Protein AF-0000000067862770 (afdb_homodimer)

pLDDT: mean 94.64, std 5.18, range [62.75, 98.81]

Organism: Listeria monocytogenes serovar 1/2a (strain ATCC BAA-679 / EGD-e) (NCBI:txid169963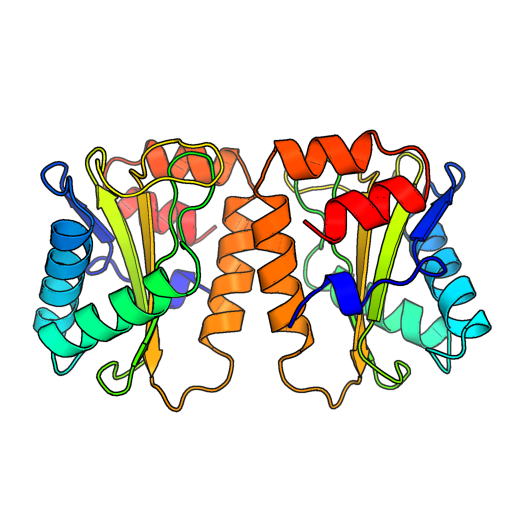)

Nearest PDB structures (foldseek):
  2a0j-assembly1_A  TM=8.997E-01  e=1.227E-12  Neisseria meningitidis MC58
  3urr-assembly1_A  TM=9.190E-01  e=7.165E-12  Burkholderia thailandensis E264
  4gqx-assembly1_B  TM=9.125E-01  e=2.827E-11  Burkholderia pseudomallei 1710b
  3urr-assembly1_B  TM=9.017E-01  e=3.222E-11  Burkholderia thailandensis E264
  1a6j-assembly1_B-2  TM=8.561E-01  e=1.271E-10  Escherichia coli

Structure (mmCIF, N/CA/C/O backbone):
data_AF-0000000067862770-model_v1
#
loop_
_entity.id
_entity.type
_entity.pdbx_description
1 polymer 'Lmo0357 protein'
#
loop_
_atom_site.group_PDB
_atom_site.id
_atom_site.type_symbol
_atom_site.label_atom_id
_atom_site.label_alt_id
_atom_site.label_comp_id
_atom_site.label_asym_id
_atom_site.label_entity_id
_atom_site.label_seq_id
_atom_site.pdbx_PDB_ins_code
_atom_site.Cartn_x
_atom_site.Cartn_y
_atom_site.Cartn_z
_atom_site.occupancy
_atom_site.B_iso_or_equiv
_atom_site.auth_seq_id
_atom_site.auth_comp_id
_atom_site.auth_asym_id
_atom_site.auth_atom_id
_atom_site.pdbx_PDB_model_num
ATOM 1 N N . MET A 1 1 ? -8.984 7.684 -7.309 1 62.75 1 MET A N 1
ATOM 2 C CA . MET A 1 1 ? -8.844 8.875 -6.469 1 62.75 1 MET A CA 1
ATOM 3 C C . MET A 1 1 ? -7.418 9.406 -6.516 1 62.75 1 MET A C 1
ATOM 5 O O . MET A 1 1 ? -6.461 8.625 -6.57 1 62.75 1 MET A O 1
ATOM 9 N N . ASN A 1 2 ? -7.254 10.586 -6.828 1 77.19 2 ASN A N 1
ATOM 10 C CA . ASN A 1 2 ? -5.957 11.25 -6.832 1 77.19 2 ASN A CA 1
ATOM 11 C C . ASN A 1 2 ? -5.621 11.844 -5.469 1 77.19 2 ASN A C 1
ATOM 13 O O . ASN A 1 2 ? -6.301 12.758 -5 1 77.19 2 ASN A O 1
ATOM 17 N N . ILE A 1 3 ? -4.68 11.234 -4.797 1 83.56 3 ILE A N 1
ATOM 18 C CA . ILE A 1 3 ? -4.332 11.602 -3.43 1 83.56 3 ILE A CA 1
ATOM 19 C C . ILE A 1 3 ? -3.941 13.078 -3.375 1 83.56 3 ILE A C 1
ATOM 21 O O . ILE A 1 3 ? -4.086 13.727 -2.338 1 83.56 3 ILE A O 1
ATOM 25 N N . SER A 1 4 ? -3.502 13.578 -4.512 1 80.88 4 SER A N 1
ATOM 26 C CA . SER A 1 4 ? -3.096 14.984 -4.543 1 80.88 4 SER A CA 1
ATOM 27 C C . SER A 1 4 ? -4.277 15.906 -4.281 1 80.88 4 SER A C 1
ATOM 29 O O . SER A 1 4 ? -4.102 17.031 -3.807 1 80.88 4 SER A O 1
ATOM 31 N N . ASN A 1 5 ? -5.453 15.422 -4.547 1 83.69 5 ASN A N 1
ATOM 32 C CA . ASN A 1 5 ? -6.66 16.219 -4.344 1 83.69 5 ASN A CA 1
ATOM 33 C C . ASN A 1 5 ? -7.059 16.266 -2.871 1 83.69 5 ASN A C 1
ATOM 35 O O . ASN A 1 5 ? -7.871 17.109 -2.471 1 83.69 5 ASN A O 1
ATOM 39 N N . LEU A 1 6 ? -6.438 15.43 -2.107 1 86.56 6 LEU A N 1
ATOM 40 C CA . LEU A 1 6 ? -6.828 15.312 -0.707 1 86.56 6 LEU A CA 1
ATOM 41 C C . LEU A 1 6 ? -5.867 16.078 0.192 1 86.56 6 LEU A C 1
ATOM 43 O O . LEU A 1 6 ? -6.059 16.141 1.408 1 86.56 6 LEU A O 1
ATOM 47 N N . ILE A 1 7 ? -4.852 16.641 -0.462 1 88.38 7 ILE A N 1
ATOM 48 C CA . ILE A 1 7 ? -3.863 17.375 0.325 1 88.38 7 ILE A CA 1
ATOM 49 C C . ILE A 1 7 ? -3.771 18.812 -0.17 1 88.38 7 ILE A C 1
ATOM 51 O O . ILE A 1 7 ? -3.477 19.062 -1.343 1 88.38 7 ILE A O 1
ATOM 55 N N . ASN A 1 8 ? -4.207 19.75 0.703 1 85.69 8 ASN A N 1
ATOM 56 C CA . ASN A 1 8 ? -4 21.172 0.404 1 85.69 8 ASN A CA 1
ATOM 57 C C . ASN A 1 8 ? -2.799 21.734 1.16 1 85.69 8 ASN A C 1
ATOM 59 O O . ASN A 1 8 ? -2.178 21.031 1.959 1 85.69 8 ASN A O 1
ATOM 63 N N . GLU A 1 9 ? -2.461 23 0.906 1 88.75 9 GLU A N 1
ATOM 64 C CA . GLU A 1 9 ? -1.27 23.609 1.479 1 88.75 9 GLU A CA 1
ATOM 65 C C . GLU A 1 9 ? -1.363 23.688 3 1 88.75 9 GLU A C 1
ATOM 67 O O . GLU A 1 9 ? -0.352 23.578 3.697 1 88.75 9 GLU A O 1
ATOM 72 N N . ASP A 1 10 ? -2.57 23.844 3.486 1 92.25 10 ASP A N 1
ATOM 73 C CA . ASP A 1 10 ? -2.773 23.984 4.926 1 92.25 10 ASP A CA 1
ATOM 74 C C . ASP A 1 10 ? -2.553 22.656 5.645 1 92.25 10 ASP A C 1
ATOM 76 O O . ASP A 1 10 ? -2.379 22.625 6.863 1 92.25 10 ASP A O 1
ATOM 80 N N . ARG A 1 11 ? -2.541 21.578 4.883 1 96.69 11 ARG A N 1
ATOM 81 C CA . ARG A 1 11 ? -2.412 20.25 5.461 1 96.69 11 ARG A CA 1
ATOM 82 C C . ARG A 1 11 ? -1.004 19.703 5.262 1 96.69 11 ARG A C 1
ATOM 84 O O . ARG A 1 11 ? -0.79 18.484 5.324 1 96.69 11 ARG A O 1
ATOM 91 N N . ILE A 1 12 ? -0.135 20.609 4.941 1 97.75 12 ILE A N 1
ATOM 92 C CA . ILE A 1 12 ? 1.287 20.281 4.906 1 97.75 12 ILE A CA 1
ATOM 93 C C . ILE A 1 12 ? 2.014 21.016 6.035 1 97.75 12 ILE A C 1
ATOM 95 O O . ILE A 1 12 ? 2.031 22.25 6.078 1 97.75 12 ILE A O 1
ATOM 99 N N . ILE A 1 13 ? 2.613 20.266 6.973 1 98 13 ILE A N 1
ATOM 100 C CA . ILE A 1 13 ? 3.188 20.812 8.195 1 98 13 ILE A CA 1
ATOM 101 C C . ILE A 1 13 ? 4.688 20.531 8.234 1 98 13 ILE A C 1
ATOM 103 O O . ILE A 1 13 ? 5.109 19.375 8.078 1 98 13 ILE A O 1
ATOM 107 N N . PHE A 1 14 ? 5.453 21.578 8.375 1 98.38 14 PHE A N 1
ATOM 108 C CA . PHE A 1 14 ? 6.871 21.469 8.703 1 98.38 14 PHE A CA 1
ATOM 109 C C . PHE A 1 14 ? 7.129 21.969 10.125 1 98.38 14 PHE A C 1
ATOM 111 O O . PHE A 1 14 ? 6.965 23.156 10.406 1 98.38 14 PHE A O 1
ATOM 118 N N . ASP A 1 15 ? 7.473 21.094 11.008 1 98.12 15 ASP A N 1
ATOM 119 C CA . ASP A 1 15 ? 7.727 21.5 12.391 1 98.12 15 ASP A CA 1
ATOM 120 C C . ASP A 1 15 ? 8.664 20.516 13.086 1 98.12 15 ASP A C 1
ATOM 122 O O . ASP A 1 15 ? 8.242 19.453 13.523 1 98.12 15 ASP A O 1
ATOM 126 N N . ASN A 1 16 ? 9.883 20.859 13.32 1 97.62 16 ASN A N 1
ATOM 127 C CA . ASN A 1 16 ? 10.906 19.984 13.891 1 97.62 16 ASN A CA 1
ATOM 128 C C . ASN A 1 16 ? 10.711 19.812 15.398 1 97.62 16 ASN A C 1
ATOM 130 O O . ASN A 1 16 ? 11.359 18.953 16.016 1 97.62 16 ASN A O 1
ATOM 134 N N . ARG A 1 17 ? 9.844 20.562 15.984 1 98.56 17 ARG A N 1
ATOM 135 C CA . ARG A 1 17 ? 9.586 20.453 17.422 1 98.56 17 ARG A CA 1
ATOM 136 C C . ARG A 1 17 ? 8.68 19.25 17.703 1 98.56 17 ARG A C 1
ATOM 138 O O . ARG A 1 17 ? 8.562 18.828 18.859 1 98.56 17 ARG A O 1
ATOM 145 N N . ILE A 1 18 ? 8.016 18.781 16.688 1 98.62 18 ILE A N 1
ATOM 146 C CA . ILE A 1 18 ? 7.223 17.562 16.844 1 98.62 18 ILE A CA 1
ATOM 147 C C . ILE A 1 18 ? 8.156 16.359 17.031 1 98.62 18 ILE A C 1
ATOM 149 O O . ILE A 1 18 ? 8.742 15.867 16.078 1 98.62 18 ILE A O 1
ATOM 153 N N . GLN A 1 19 ? 8.25 15.844 18.266 1 98.69 19 GLN A N 1
ATOM 154 C CA . GLN A 1 19 ? 9.25 14.82 18.562 1 98.69 19 GLN A CA 1
ATOM 155 C C . GLN A 1 19 ? 8.641 13.648 19.328 1 98.69 19 GLN A C 1
ATOM 157 O O . GLN A 1 19 ? 9.359 12.789 19.844 1 98.69 19 GLN A O 1
ATOM 162 N N . THR A 1 20 ? 7.316 13.688 19.5 1 98.5 20 THR A N 1
ATOM 163 C CA . THR A 1 20 ? 6.566 12.562 20.047 1 98.5 20 THR A CA 1
ATOM 164 C C . THR A 1 20 ? 5.301 12.305 19.234 1 98.5 20 THR A C 1
ATOM 166 O O . THR A 1 20 ? 4.824 13.195 18.531 1 98.5 20 THR A O 1
ATOM 169 N N . LYS A 1 21 ? 4.777 11.062 19.328 1 97.94 21 LYS A N 1
ATOM 170 C CA . LYS A 1 21 ? 3.525 10.727 18.656 1 97.94 21 LYS A CA 1
ATOM 171 C C . LYS A 1 21 ? 2.387 11.625 19.125 1 97.94 21 LYS A C 1
ATOM 173 O O . LYS A 1 21 ? 1.528 12.016 18.328 1 97.94 21 LYS A O 1
ATOM 178 N N . GLN A 1 22 ? 2.393 11.867 20.375 1 98.38 22 GLN A N 1
ATOM 179 C CA . GLN A 1 22 ? 1.373 12.734 20.938 1 98.38 22 GLN A CA 1
ATOM 180 C C . GLN A 1 22 ? 1.396 14.117 20.281 1 98.38 22 GLN A C 1
ATOM 182 O O . GLN A 1 22 ? 0.355 14.625 19.875 1 98.38 22 GLN A O 1
ATOM 187 N N . LEU A 1 23 ? 2.605 14.695 20.219 1 98.81 23 LEU A N 1
ATOM 188 C CA . LEU A 1 23 ? 2.732 16.016 19.609 1 98.81 23 LEU A CA 1
ATOM 189 C C . LEU A 1 23 ? 2.33 15.969 18.141 1 98.81 23 LEU A C 1
ATOM 191 O O . LEU A 1 23 ? 1.732 16.922 17.625 1 98.81 23 LEU A O 1
ATOM 195 N N . LEU A 1 24 ? 2.656 14.875 17.5 1 98.81 24 LEU A N 1
ATOM 196 C CA . LEU A 1 24 ? 2.275 14.695 16.094 1 98.81 24 LEU A CA 1
ATOM 197 C C . LEU A 1 24 ? 0.761 14.758 15.938 1 98.81 24 LEU A C 1
ATOM 199 O O . LEU A 1 24 ? 0.253 15.562 15.148 1 98.81 24 LEU A O 1
ATOM 203 N N . PHE A 1 25 ? 0.022 13.992 16.703 1 98.81 25 PHE A N 1
ATOM 204 C CA . PHE A 1 25 ? -1.429 13.906 16.594 1 98.81 25 PHE A CA 1
ATOM 205 C C . PHE A 1 25 ? -2.088 15.203 17.047 1 98.81 25 PHE A C 1
ATOM 207 O O . PHE A 1 25 ? -3.074 15.641 16.438 1 98.81 25 PHE A O 1
ATOM 214 N N . GLU A 1 26 ? -1.527 15.828 18.047 1 98.75 26 GLU A N 1
ATOM 215 C CA . GLU A 1 26 ? -2.076 17.078 18.531 1 98.75 26 GLU A CA 1
ATOM 216 C C . GLU A 1 26 ? -1.942 18.188 17.484 1 98.75 26 GLU A C 1
ATOM 218 O O . GLU A 1 26 ? -2.889 18.938 17.234 1 98.75 26 GLU A O 1
ATOM 223 N N . LYS A 1 27 ? -0.757 18.297 16.875 1 98.62 27 LYS A N 1
ATOM 224 C CA . LYS A 1 27 ? -0.536 19.312 15.852 1 98.62 27 LYS A CA 1
ATOM 225 C C . LYS A 1 27 ? -1.472 19.109 14.664 1 98.62 27 LYS A C 1
ATOM 227 O O . LYS A 1 27 ? -2.053 20.078 14.148 1 98.62 27 LYS A O 1
ATOM 232 N N . VAL A 1 28 ? -1.644 17.906 14.242 1 98.62 28 VAL A N 1
ATOM 233 C CA . VAL A 1 28 ? -2.521 17.578 13.125 1 98.62 28 VAL A CA 1
ATOM 234 C C . VAL A 1 28 ? -3.963 17.938 13.469 1 98.62 28 VAL A C 1
ATOM 236 O O . VAL A 1 28 ? -4.652 18.594 12.68 1 98.62 28 VAL A O 1
ATOM 239 N N . ALA A 1 29 ? -4.363 17.516 14.656 1 98.5 29 ALA A N 1
ATOM 240 C CA . ALA A 1 29 ? -5.727 17.812 15.086 1 98.5 29 ALA A CA 1
ATOM 241 C C . ALA A 1 29 ? -5.965 19.312 15.156 1 98.5 29 ALA A C 1
ATOM 243 O O . ALA A 1 29 ? -7.035 19.797 14.781 1 98.5 29 ALA A O 1
ATOM 244 N N . GLU A 1 30 ? -4.973 20.031 15.648 1 97.69 30 GLU A N 1
ATOM 245 C CA . GLU A 1 30 ? -5.062 21.484 15.734 1 97.69 30 GLU A CA 1
ATOM 246 C C . GLU A 1 30 ? -5.316 22.094 14.359 1 97.69 30 GLU A C 1
ATOM 248 O O . GLU A 1 30 ? -6.215 22.922 14.203 1 97.69 30 GLU A O 1
ATOM 253 N N . VAL A 1 31 ? -4.586 21.688 13.375 1 97.19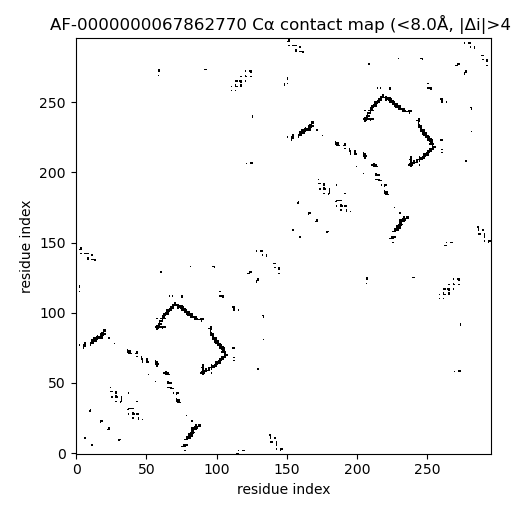 31 VAL A N 1
ATOM 254 C CA . VAL A 1 31 ? -4.703 22.203 12.008 1 97.19 31 VAL A CA 1
ATOM 255 C C . VAL A 1 31 ? -6.078 21.859 11.445 1 97.19 31 VAL A C 1
ATOM 257 O O . VAL A 1 31 ? -6.727 22.719 10.82 1 97.19 31 VAL A O 1
ATOM 260 N N . LEU A 1 32 ? -6.578 20.703 11.703 1 97.75 32 LEU A N 1
ATOM 261 C CA . LEU A 1 32 ? -7.824 20.219 11.117 1 97.75 32 LEU A CA 1
ATOM 262 C C . LEU A 1 32 ? -9.031 20.875 11.781 1 97.75 32 LEU A C 1
ATOM 264 O O . LEU A 1 32 ? -10.047 21.109 11.133 1 97.75 32 LEU A O 1
ATOM 268 N N . VAL A 1 33 ? -8.914 21.172 13.086 1 97.25 33 VAL A N 1
ATOM 269 C CA . VAL A 1 33 ? -9.969 21.906 13.773 1 97.25 33 VAL A CA 1
ATOM 270 C C . VAL A 1 33 ? -10.062 23.328 13.203 1 97.25 33 VAL A C 1
ATOM 272 O O . VAL A 1 33 ? -11.156 23.812 12.914 1 97.25 33 VAL A O 1
ATOM 275 N N . LYS A 1 34 ? -8.891 23.953 13.094 1 95.81 34 LYS A N 1
ATOM 276 C CA . LYS A 1 34 ? -8.844 25.312 12.562 1 95.81 34 LYS A CA 1
ATOM 277 C C . LYS A 1 34 ? -9.461 25.375 11.172 1 95.81 34 LYS A C 1
ATOM 279 O O . LYS A 1 34 ? -10.164 26.344 10.844 1 95.81 34 LYS A O 1
ATOM 284 N N . GLU A 1 35 ? -9.25 24.359 10.383 1 94.62 35 GLU A N 1
ATOM 285 C CA . GLU A 1 35 ? -9.773 24.297 9.016 1 94.62 35 GLU A CA 1
ATOM 286 C C . GLU A 1 35 ? -11.234 23.875 9 1 94.62 35 GLU A C 1
ATOM 288 O O . GLU A 1 35 ? -11.922 24.016 7.984 1 94.62 35 GLU A O 1
ATOM 293 N N . GLY A 1 36 ? -11.727 23.328 10.125 1 96.38 36 GLY A N 1
ATOM 294 C CA . GLY A 1 36 ? -13.109 22.875 10.234 1 96.38 36 GLY A CA 1
ATOM 295 C C . GLY A 1 36 ? -13.328 21.484 9.672 1 96.38 36 GLY A C 1
ATOM 296 O O . GLY A 1 36 ? -14.461 21.125 9.336 1 96.38 36 GLY A O 1
ATOM 297 N N . SER A 1 37 ? -12.297 20.734 9.523 1 96.75 37 SER A N 1
ATOM 298 C CA . SER A 1 37 ? -12.383 19.422 8.906 1 96.75 37 SER A CA 1
ATOM 299 C C . SER A 1 37 ? -12.742 18.344 9.93 1 96.75 37 SER A C 1
ATOM 301 O O . SER A 1 37 ? -13.195 17.266 9.562 1 96.75 37 SER A O 1
ATOM 303 N N . ILE A 1 38 ? -12.461 18.641 11.195 1 98 38 ILE A N 1
ATOM 304 C CA . ILE A 1 38 ? -12.859 17.719 12.25 1 98 38 ILE A CA 1
ATOM 305 C C . ILE A 1 38 ? -13.648 18.469 13.32 1 98 38 ILE A C 1
ATOM 307 O O . ILE A 1 38 ? -13.516 19.688 13.461 1 98 38 ILE A O 1
ATOM 311 N N . THR A 1 39 ? -14.453 17.734 14.039 1 97.38 39 THR A N 1
ATOM 312 C CA . THR A 1 39 ? -15.406 18.375 14.938 1 97.38 39 THR A CA 1
ATOM 313 C C . THR A 1 39 ? -14.961 18.234 16.391 1 97.38 39 THR A C 1
ATOM 315 O O . THR A 1 39 ? -15.484 18.922 17.266 1 97.38 39 THR A O 1
ATOM 318 N N . ASN A 1 40 ? -14.07 17.281 16.641 1 97.75 40 ASN A N 1
ATOM 319 C CA . ASN A 1 40 ? -13.586 17.031 18 1 97.75 40 ASN A CA 1
ATOM 320 C C . ASN A 1 40 ? -12.148 16.531 18 1 97.75 40 ASN A C 1
ATOM 322 O O . ASN A 1 40 ? -11.891 15.367 17.688 1 97.75 40 ASN A O 1
ATOM 326 N N . SER A 1 41 ? -11.258 17.406 18.359 1 97.75 41 SER A N 1
ATOM 327 C CA . SER A 1 41 ? -9.828 17.109 18.297 1 97.75 41 SER A CA 1
ATOM 328 C C . SER A 1 41 ? -9.461 15.945 19.203 1 97.75 41 SER A C 1
ATOM 330 O O . SER A 1 41 ? -8.781 15.008 18.781 1 97.75 41 SER A O 1
ATOM 332 N N . LYS A 1 42 ? -9.867 15.984 20.453 1 98.31 42 LYS A N 1
ATOM 333 C CA . LYS A 1 42 ? -9.516 14.961 21.438 1 98.31 42 LYS A CA 1
ATOM 334 C C . LYS A 1 42 ? -10.008 13.586 21 1 98.31 42 LYS A C 1
ATOM 336 O O . LYS A 1 42 ? -9.281 12.594 21.109 1 98.31 42 LYS A O 1
ATOM 341 N N . LYS A 1 43 ? -11.195 13.531 20.5 1 98.44 43 LYS A N 1
ATOM 342 C CA . LYS A 1 43 ? -11.766 12.242 20.094 1 98.44 43 LYS A CA 1
ATOM 343 C C . LYS A 1 43 ? -11.141 11.734 18.797 1 98.44 43 LYS A C 1
ATOM 345 O O . LYS A 1 43 ? -10.953 10.531 18.625 1 98.44 43 LYS A O 1
ATOM 350 N N . PHE A 1 44 ? -10.883 12.664 17.922 1 98.56 44 PHE A N 1
ATOM 351 C CA . PHE A 1 44 ? -10.164 12.273 16.719 1 98.56 44 PHE A CA 1
ATOM 352 C C . PHE A 1 44 ? -8.805 11.672 17.078 1 98.56 44 PHE A C 1
ATOM 354 O O . PHE A 1 44 ? -8.43 10.617 16.547 1 98.56 44 PHE A O 1
ATOM 361 N N . ILE A 1 45 ? -8.062 12.312 17.969 1 98.75 45 ILE A N 1
ATOM 362 C CA . ILE A 1 45 ? -6.758 11.828 18.422 1 98.75 45 ILE A CA 1
ATOM 363 C C . ILE A 1 45 ? -6.914 10.453 19.062 1 98.75 45 ILE A C 1
ATOM 365 O O . ILE A 1 45 ? -6.105 9.555 18.812 1 98.75 45 ILE A O 1
ATOM 369 N N . ARG A 1 46 ? -7.938 10.258 19.844 1 98.62 46 ARG A N 1
ATOM 370 C CA . ARG A 1 46 ? -8.203 8.961 20.453 1 98.62 46 ARG A CA 1
ATOM 371 C C . ARG A 1 46 ? -8.414 7.887 19.391 1 98.62 46 ARG A C 1
ATOM 373 O O . ARG A 1 46 ? -7.918 6.766 19.531 1 98.62 46 ARG A O 1
ATOM 380 N N . ASP A 1 47 ? -9.148 8.25 18.359 1 98.38 47 ASP A N 1
ATOM 381 C CA . ASP A 1 47 ? -9.391 7.301 17.281 1 98.38 47 ASP A CA 1
ATOM 382 C C . ASP A 1 47 ? -8.086 6.922 16.594 1 98.38 47 ASP A C 1
ATOM 384 O O . ASP A 1 47 ? -7.887 5.762 16.219 1 98.38 47 ASP A O 1
ATOM 388 N N . LEU A 1 48 ? -7.176 7.867 16.391 1 98.38 48 LEU A N 1
ATOM 389 C CA . LEU A 1 48 ? -5.863 7.582 15.82 1 98.38 48 LEU A CA 1
ATOM 390 C C . LEU A 1 48 ? -5.086 6.617 16.703 1 98.38 48 LEU A C 1
ATOM 392 O O . LEU A 1 48 ? -4.477 5.664 16.203 1 98.38 48 LEU A O 1
ATOM 396 N N . TYR A 1 49 ? -5.129 6.859 17.984 1 98.44 49 TYR A N 1
ATOM 397 C CA . TYR A 1 49 ? -4.418 5.988 18.906 1 98.44 49 TYR A CA 1
ATOM 398 C C . TYR A 1 49 ? -5.02 4.59 18.922 1 98.44 49 TYR A C 1
ATOM 400 O O . TYR A 1 49 ? -4.293 3.594 18.969 1 98.44 49 TYR A O 1
ATOM 408 N N . ASN A 1 50 ? -6.34 4.523 18.953 1 97.94 50 ASN A N 1
ATOM 409 C CA . ASN A 1 50 ? -6.988 3.217 18.891 1 97.94 50 ASN A CA 1
ATOM 410 C C . ASN A 1 50 ? -6.508 2.406 17.688 1 97.94 50 ASN A C 1
ATOM 412 O O . ASN A 1 50 ? -6.215 1.216 17.812 1 97.94 50 ASN A O 1
ATOM 416 N N . ARG A 1 51 ? -6.445 3.033 16.547 1 96 51 ARG A N 1
ATOM 417 C CA . ARG A 1 51 ? -5.953 2.371 15.336 1 96 51 ARG A CA 1
ATOM 418 C C . ARG A 1 51 ? -4.488 1.979 15.484 1 96 51 ARG A C 1
ATOM 420 O O . ARG A 1 51 ? -4.082 0.897 15.055 1 96 51 ARG A O 1
ATOM 427 N N . GLU A 1 52 ? -3.65 2.811 16.094 1 96.38 52 GLU A N 1
ATOM 428 C CA . GLU A 1 52 ? -2.227 2.566 16.312 1 96.38 52 GLU A CA 1
ATOM 429 C C . GLU A 1 52 ? -2.008 1.383 17.25 1 96.38 52 GLU A C 1
ATOM 431 O O . GLU A 1 52 ? -1.028 0.647 17.109 1 96.38 52 GLU A O 1
ATOM 436 N N . GLU A 1 53 ? -2.922 1.18 18.109 1 94.88 53 GLU A N 1
ATOM 437 C CA . GLU A 1 53 ? -2.807 0.113 19.109 1 94.88 53 GLU A CA 1
ATOM 438 C C . GLU A 1 53 ? -3.057 -1.254 18.484 1 94.88 53 GLU A C 1
ATOM 440 O O . GLU A 1 53 ? -2.574 -2.271 18.984 1 94.88 53 GLU A O 1
ATOM 445 N N . GLU A 1 54 ? -3.822 -1.316 17.484 1 92.06 54 GLU A N 1
ATOM 446 C CA . GLU A 1 54 ? -4.047 -2.574 16.781 1 92.06 54 GLU A CA 1
ATOM 447 C C . GLU A 1 54 ? -2.756 -3.098 16.156 1 92.06 54 GLU A C 1
ATOM 449 O O . GLU A 1 54 ? -2.357 -4.238 16.406 1 92.06 54 GLU A O 1
ATOM 454 N N . THR A 1 55 ? -2.141 -2.322 15.312 1 89.12 55 THR A N 1
ATOM 455 C CA . THR A 1 55 ? -0.845 -2.551 14.68 1 89.12 55 THR A CA 1
ATOM 456 C C . THR A 1 55 ? -0.176 -1.227 14.328 1 89.12 55 THR A C 1
ATOM 458 O O . THR A 1 55 ? -0.806 -0.345 13.734 1 89.12 55 THR A O 1
ATOM 461 N N . SER A 1 56 ? 1.054 -1.138 14.664 1 93.19 56 SER A N 1
ATOM 462 C CA . SER A 1 56 ? 1.758 0.108 14.375 1 93.19 56 SER A CA 1
ATOM 463 C C . SER A 1 56 ? 1.657 0.474 12.898 1 93.19 56 SER A C 1
ATOM 465 O O . SER A 1 56 ? 1.714 -0.402 12.031 1 93.19 56 SER A O 1
ATOM 467 N N . THR A 1 57 ? 1.624 1.769 12.648 1 94.81 57 THR A N 1
ATOM 468 C CA . THR A 1 57 ? 1.52 2.258 11.281 1 94.81 57 THR A CA 1
ATOM 469 C C . THR A 1 57 ? 2.857 2.811 10.797 1 94.81 57 THR A C 1
ATOM 471 O O . THR A 1 57 ? 2.932 3.439 9.742 1 94.81 57 THR A O 1
ATOM 474 N N . GLY A 1 58 ? 3.898 2.623 11.695 1 95.5 58 GLY A N 1
ATOM 475 C CA . GLY A 1 58 ? 5.246 2.934 11.242 1 95.5 58 GLY A CA 1
ATOM 476 C C . GLY A 1 58 ? 5.73 2.012 10.141 1 95.5 58 GLY A C 1
ATOM 477 O O . GLY A 1 58 ? 5.746 0.791 10.305 1 95.5 58 GLY A O 1
ATOM 478 N N . ILE A 1 59 ? 6.043 2.701 9.086 1 92.81 59 ILE A N 1
ATOM 479 C CA . ILE A 1 59 ? 6.578 1.901 7.988 1 92.81 59 ILE A CA 1
ATOM 480 C C . ILE A 1 59 ? 8.094 2.068 7.922 1 92.81 59 ILE A C 1
ATOM 482 O O . ILE A 1 59 ? 8.703 2.662 8.812 1 92.81 59 ILE A O 1
ATOM 486 N N . GLU A 1 60 ? 8.82 1.618 6.93 1 90.94 60 GLU A N 1
ATOM 487 C CA . GLU A 1 60 ? 10.281 1.653 6.871 1 90.94 60 GLU A CA 1
ATOM 488 C C . GLU A 1 60 ? 10.781 3.006 6.371 1 90.94 60 GLU A C 1
ATOM 490 O O . GLU A 1 60 ? 9.984 3.848 5.945 1 90.94 60 GLU A O 1
ATOM 495 N N . ALA A 1 61 ? 12 3.295 6.645 1 93.31 61 ALA A N 1
ATOM 496 C CA . ALA A 1 61 ? 12.734 4.422 6.078 1 93.31 61 ALA A CA 1
ATOM 497 C C . ALA A 1 61 ? 12.219 5.75 6.637 1 93.31 61 ALA A C 1
ATOM 499 O O . ALA A 1 61 ? 12.203 6.762 5.93 1 93.31 61 ALA A O 1
ATOM 500 N N . GLY A 1 62 ? 11.648 5.703 7.848 1 96.38 62 GLY A N 1
ATOM 501 C CA . GLY A 1 62 ? 11.336 6.938 8.555 1 96.38 62 GLY A CA 1
ATOM 502 C C . GLY A 1 62 ? 9.953 7.469 8.242 1 96.38 62 GLY A C 1
ATOM 503 O O . GLY A 1 62 ? 9.672 8.648 8.469 1 96.38 62 GLY A O 1
ATOM 504 N N . PHE A 1 63 ? 9.102 6.594 7.719 1 97.69 63 PHE A N 1
ATOM 505 C CA . PHE A 1 63 ? 7.766 7.039 7.344 1 97.69 63 PHE A CA 1
ATOM 506 C C . PHE A 1 63 ? 6.707 6.344 8.188 1 97.69 63 PHE A C 1
ATOM 508 O O . PHE A 1 63 ? 6.887 5.195 8.594 1 97.69 63 PHE A O 1
ATOM 515 N N . GLY A 1 64 ? 5.652 7.008 8.469 1 97.62 64 GLY A N 1
ATOM 516 C CA . GLY A 1 64 ? 4.453 6.457 9.086 1 97.62 64 GLY A CA 1
ATOM 517 C C . GLY A 1 64 ? 3.176 6.895 8.383 1 97.62 64 GLY A C 1
ATOM 518 O O . GLY A 1 64 ? 3.129 7.965 7.777 1 97.62 64 GLY A O 1
ATOM 519 N N . ILE A 1 65 ? 2.098 6.07 8.477 1 97.69 65 ILE A N 1
ATOM 520 C CA . ILE A 1 65 ? 0.814 6.418 7.871 1 97.69 65 ILE A CA 1
ATOM 521 C C . ILE A 1 65 ? -0.3 6.254 8.906 1 97.69 65 ILE A C 1
ATOM 523 O O . ILE A 1 65 ? -1.266 5.52 8.672 1 97.69 65 ILE A O 1
ATOM 527 N N . PRO A 1 66 ? -0.263 7.004 10 1 98.25 66 PRO A N 1
ATOM 528 C CA . PRO A 1 66 ? -1.409 6.914 10.906 1 98.25 66 PRO A CA 1
ATOM 529 C C . PRO A 1 66 ? -2.738 7.191 10.211 1 98.25 66 PRO A C 1
ATOM 531 O O . PRO A 1 66 ? -2.812 8.062 9.336 1 98.25 66 PRO A O 1
ATOM 534 N N . HIS A 1 67 ? -3.691 6.406 10.57 1 97.56 67 HIS A N 1
ATOM 535 C CA . HIS A 1 67 ? -4.992 6.59 9.93 1 97.56 67 HIS A CA 1
ATOM 536 C C . HIS A 1 67 ? -6.125 6.145 10.852 1 97.56 67 HIS A C 1
ATOM 538 O O . HIS A 1 67 ? -5.918 5.324 11.75 1 97.56 67 HIS A O 1
ATOM 544 N N . ALA A 1 68 ? -7.277 6.715 10.672 1 96.5 68 ALA A N 1
ATOM 545 C CA . ALA A 1 68 ? -8.438 6.344 11.477 1 96.5 68 ALA A CA 1
ATOM 546 C C . ALA A 1 68 ? -9.734 6.605 10.727 1 96.5 68 ALA A C 1
ATOM 548 O O . ALA A 1 68 ? -9.844 7.578 9.969 1 96.5 68 ALA A O 1
ATOM 549 N N . LYS A 1 69 ? -10.68 5.695 10.852 1 96 69 LYS A N 1
ATOM 550 C CA . LYS A 1 69 ? -12.094 5.98 10.609 1 96 69 LYS A CA 1
ATOM 551 C C . LYS A 1 69 ? -12.742 6.629 11.828 1 96 69 LYS A C 1
ATOM 553 O O . LYS A 1 69 ? -12.672 6.094 12.938 1 96 69 LYS A O 1
ATOM 558 N N . SER A 1 70 ? -13.312 7.824 11.625 1 97.56 70 SER A N 1
ATOM 559 C CA . SER A 1 70 ? -13.766 8.594 12.781 1 97.56 70 SER A CA 1
ATOM 560 C C . SER A 1 70 ? -15.062 9.328 12.469 1 97.56 70 SER A C 1
ATOM 562 O O . SER A 1 70 ? -15.211 9.914 11.398 1 97.56 70 SER A O 1
ATOM 564 N N . LYS A 1 71 ? -15.984 9.297 13.43 1 96.94 71 LYS A N 1
ATOM 565 C CA . LYS A 1 71 ? -17.234 10.039 13.258 1 96.94 71 LYS A CA 1
ATOM 566 C C . LYS A 1 71 ? -16.984 11.547 13.328 1 96.94 71 LYS A C 1
ATOM 568 O O . LYS A 1 71 ? -17.859 12.336 12.984 1 96.94 71 LYS A O 1
ATOM 573 N N . TYR A 1 72 ? -15.812 11.906 13.734 1 98.31 72 TYR A N 1
ATOM 574 C CA . TYR A 1 72 ? -15.508 13.312 13.945 1 98.31 72 TYR A CA 1
ATOM 575 C C . TYR A 1 72 ? -14.828 13.922 12.727 1 98.31 72 TYR A C 1
ATOM 577 O O . TYR A 1 72 ? -14.531 15.117 12.703 1 98.31 72 TYR A O 1
ATOM 585 N N . VAL A 1 73 ? -14.547 13.094 11.727 1 97.88 73 VAL A N 1
ATOM 586 C CA . VAL A 1 73 ? -14.008 13.547 10.453 1 97.88 73 VAL A CA 1
ATOM 587 C C . VAL A 1 73 ? -15.148 13.812 9.469 1 97.88 73 VAL A C 1
ATOM 589 O O . VAL A 1 73 ? -15.992 12.945 9.234 1 97.88 73 VAL A O 1
ATOM 592 N N . LYS A 1 74 ? -15.172 14.992 8.906 1 97.06 74 LYS A N 1
ATOM 593 C CA . LYS A 1 74 ? -16.281 15.406 8.062 1 97.06 74 LYS A CA 1
ATOM 594 C C . LYS A 1 74 ? -16.172 14.812 6.668 1 97.06 74 LYS A C 1
ATOM 596 O O . LYS A 1 74 ? -17.172 14.375 6.086 1 97.06 74 LYS A O 1
ATOM 601 N N . GLU A 1 75 ? -15.047 14.859 6.082 1 95.25 75 GLU A N 1
ATOM 602 C CA . GLU A 1 75 ? -14.711 14.336 4.766 1 95.25 75 GLU A CA 1
ATOM 603 C C . GLU A 1 75 ? -13.305 13.734 4.754 1 95.25 75 GLU A C 1
ATOM 605 O O . GLU A 1 75 ? -12.477 14.062 5.602 1 95.25 75 GLU A O 1
ATOM 610 N N . PRO A 1 76 ? -13.102 12.828 3.799 1 96 76 PRO A N 1
ATOM 611 C CA . PRO A 1 76 ? -11.758 12.242 3.729 1 96 76 PRO A CA 1
ATOM 612 C C . PRO A 1 76 ? -10.664 13.305 3.645 1 96 76 PRO A C 1
ATOM 614 O O . PRO A 1 76 ? -10.82 14.305 2.939 1 96 76 PRO A O 1
ATOM 617 N N . LEU A 1 77 ? -9.562 13.023 4.34 1 95.88 77 LEU A N 1
ATOM 618 C CA . LEU A 1 77 ? -8.484 14.016 4.371 1 95.88 77 LEU A CA 1
ATOM 619 C C . LEU A 1 77 ? -7.129 13.336 4.527 1 95.88 77 LEU A C 1
ATOM 621 O O . LEU A 1 77 ? -7.047 12.211 5.023 1 95.88 77 LEU A O 1
ATOM 625 N N . ILE A 1 78 ? -6.098 14.039 4.078 1 97.5 78 ILE A N 1
ATOM 626 C CA . ILE A 1 78 ? -4.703 13.656 4.273 1 97.5 78 ILE A CA 1
ATOM 627 C C . ILE A 1 78 ? -3.902 14.852 4.781 1 97.5 78 ILE A C 1
ATOM 629 O O . ILE A 1 78 ? -4.078 15.977 4.297 1 97.5 78 ILE A O 1
ATOM 633 N N . VAL A 1 79 ? -3.123 14.648 5.805 1 98.06 79 VAL A N 1
ATOM 634 C CA . VAL A 1 79 ? -2.146 15.625 6.27 1 98.06 79 VAL A CA 1
ATOM 635 C C . VAL A 1 79 ? -0.736 15.062 6.129 1 98.06 79 VAL A C 1
ATOM 637 O O . VAL A 1 79 ? -0.485 13.906 6.484 1 98.06 79 VAL A O 1
ATOM 640 N N . PHE A 1 80 ? 0.118 15.812 5.543 1 98.44 80 PHE A N 1
ATOM 641 C CA . PHE A 1 80 ? 1.53 15.453 5.523 1 98.44 80 PHE A CA 1
ATOM 642 C C . PHE A 1 80 ? 2.305 16.234 6.578 1 98.44 80 PHE A C 1
ATOM 644 O O . PHE A 1 80 ? 2.139 17.453 6.703 1 98.44 80 PHE A O 1
ATOM 651 N N . VAL A 1 81 ? 3.137 15.539 7.32 1 98.62 81 VAL A N 1
ATOM 652 C CA . VAL A 1 81 ? 3.92 16.188 8.367 1 98.62 81 VAL A CA 1
ATOM 653 C C . VAL A 1 81 ? 5.395 15.836 8.203 1 98.62 81 VAL A C 1
ATOM 655 O O . VAL A 1 81 ? 5.766 14.656 8.234 1 98.62 81 VAL A O 1
ATOM 658 N N . HIS A 1 82 ? 6.137 16.766 7.93 1 98.62 82 HIS A N 1
ATOM 659 C CA . HIS A 1 82 ? 7.586 16.703 8.078 1 98.62 82 HIS A CA 1
ATOM 660 C C . HIS A 1 82 ? 8.016 17.125 9.484 1 98.62 82 HIS A C 1
ATOM 662 O O . HIS A 1 82 ? 8.031 18.312 9.797 1 98.62 82 HIS A O 1
ATOM 668 N N . SER A 1 83 ? 8.367 16.203 10.328 1 98.5 83 SER A N 1
ATOM 669 C CA . SER A 1 83 ? 8.586 16.438 11.75 1 98.5 83 SER A CA 1
ATOM 670 C C . SER A 1 83 ? 10.055 16.297 12.117 1 98.5 83 SER A C 1
ATOM 672 O O . SER A 1 83 ? 10.906 16.078 11.25 1 98.5 83 SER A O 1
ATOM 674 N N . GLY A 1 84 ? 10.43 16.625 13.383 1 98.06 84 GLY A N 1
ATOM 675 C CA . GLY A 1 84 ? 11.672 16.109 13.938 1 98.06 84 GLY A CA 1
ATOM 676 C C . GLY A 1 84 ? 11.664 14.609 14.125 1 98.06 84 GLY A C 1
ATOM 677 O O . GLY A 1 84 ? 10.758 13.922 13.656 1 98.06 84 GLY A O 1
ATOM 678 N N . ILE A 1 85 ? 12.719 14.094 14.727 1 98.12 85 ILE A N 1
ATOM 679 C CA . ILE A 1 85 ? 12.766 12.672 15.031 1 98.12 85 ILE A CA 1
ATOM 680 C C . ILE A 1 85 ? 11.766 12.344 16.141 1 98.12 85 ILE A C 1
ATOM 682 O O . ILE A 1 85 ? 11.875 12.867 17.25 1 98.12 85 ILE A O 1
ATOM 686 N N . ILE A 1 86 ? 10.805 11.523 15.789 1 98.38 86 ILE A N 1
ATOM 687 C CA . ILE A 1 86 ? 9.82 11.133 16.797 1 98.38 86 ILE A CA 1
ATOM 688 C C . ILE A 1 86 ? 10.359 9.969 17.625 1 98.38 86 ILE A C 1
ATOM 690 O O . ILE A 1 86 ? 10.57 8.875 17.094 1 98.38 86 ILE A O 1
ATOM 694 N N . ILE A 1 87 ? 10.5 10.094 18.875 1 97.62 87 ILE A N 1
ATOM 695 C CA . ILE A 1 87 ? 11.32 9.219 19.703 1 97.62 87 ILE A CA 1
ATOM 696 C C . ILE A 1 87 ? 10.508 7.98 20.109 1 97.62 87 ILE A C 1
ATOM 698 O O . ILE A 1 87 ? 11.078 6.977 20.547 1 97.62 87 ILE A O 1
ATOM 702 N N . ASP A 1 88 ? 9.219 7.98 20.031 1 97.81 88 ASP A N 1
ATOM 703 C CA . ASP A 1 88 ? 8.375 6.867 20.469 1 97.81 88 ASP A CA 1
ATOM 704 C C . ASP A 1 88 ? 7.551 6.324 19.297 1 97.81 88 ASP A C 1
ATOM 706 O O . ASP A 1 88 ? 6.453 5.797 19.5 1 97.81 88 ASP A O 1
ATOM 710 N N . TYR A 1 89 ? 7.98 6.461 18.109 1 97.75 89 TYR A N 1
ATOM 711 C CA . TYR A 1 89 ? 7.332 6.02 16.875 1 97.75 89 TYR A CA 1
ATOM 712 C C . TYR A 1 89 ? 8.359 5.469 15.891 1 97.75 89 TYR A C 1
ATOM 714 O O . TYR A 1 89 ? 9.156 6.223 15.328 1 97.75 89 TYR A O 1
ATOM 722 N N . PHE A 1 90 ? 8.32 4.113 15.656 1 96.31 90 PHE A N 1
ATOM 723 C CA . PHE A 1 90 ? 9.367 3.457 14.891 1 96.31 90 PHE A CA 1
ATOM 724 C C . PHE A 1 90 ? 8.773 2.639 13.75 1 96.31 90 PHE A C 1
ATOM 726 O O . PHE A 1 90 ? 7.656 2.139 13.852 1 96.31 90 PHE A O 1
ATOM 733 N N . GLY A 1 91 ? 9.547 2.643 12.695 1 93.75 91 GLY A N 1
ATOM 734 C CA . GLY A 1 91 ? 9.188 1.756 11.602 1 93.75 91 GLY A CA 1
ATOM 735 C C . GLY A 1 91 ? 9.539 0.304 11.867 1 93.75 91 GLY A C 1
ATOM 736 O O . GLY A 1 91 ? 10.164 -0.012 12.883 1 93.75 91 GLY A O 1
ATOM 737 N N . LEU A 1 92 ? 9.133 -0.547 10.945 1 86.81 92 LEU A N 1
ATOM 738 C CA . LEU A 1 92 ? 9.438 -1.972 11.039 1 86.81 92 LEU A CA 1
ATOM 739 C C . LEU A 1 92 ? 10.945 -2.211 11.008 1 86.81 92 LEU A C 1
ATOM 741 O O . LEU A 1 92 ? 11.422 -3.254 11.461 1 86.81 92 LEU A O 1
ATOM 745 N N . ASP A 1 93 ? 11.68 -1.333 10.469 1 89.88 93 ASP A N 1
ATOM 746 C CA . ASP A 1 93 ? 13.141 -1.419 10.414 1 89.88 93 ASP A CA 1
ATOM 747 C C . ASP A 1 93 ? 13.773 -0.773 11.641 1 89.88 93 ASP A C 1
ATOM 749 O O . ASP A 1 93 ? 14.977 -0.504 11.656 1 89.88 93 ASP A O 1
ATOM 753 N N . ASP A 1 94 ? 12.977 -0.341 12.57 1 93.25 94 ASP A N 1
ATOM 754 C CA . ASP A 1 94 ? 13.391 0.271 13.836 1 93.25 94 ASP A CA 1
ATOM 755 C C . ASP A 1 94 ? 13.891 1.695 13.609 1 93.25 94 ASP A C 1
ATOM 757 O O . ASP A 1 94 ? 14.492 2.293 14.508 1 93.25 94 ASP A O 1
ATOM 761 N N . SER A 1 95 ? 13.719 2.219 12.43 1 93.75 95 SER A N 1
ATOM 762 C CA . SER A 1 95 ? 14.055 3.619 12.195 1 93.75 95 SER A CA 1
ATOM 763 C C . SER A 1 95 ? 13.016 4.547 12.82 1 93.75 95 SER A C 1
ATOM 765 O O . SER A 1 95 ? 11.812 4.27 12.758 1 93.75 95 SER A O 1
ATOM 767 N N . PRO A 1 96 ? 13.492 5.66 13.391 1 96.62 96 PRO A N 1
ATOM 768 C CA . PRO A 1 96 ? 12.523 6.629 13.891 1 96.62 96 PRO A CA 1
ATOM 769 C C . PRO A 1 96 ? 11.766 7.348 12.773 1 96.62 96 PRO A C 1
ATOM 771 O O . PRO A 1 96 ? 12.336 7.605 11.711 1 96.62 96 PRO A O 1
ATOM 774 N N . ILE A 1 97 ? 10.562 7.684 13.055 1 98.19 97 ILE A N 1
ATOM 775 C CA . ILE A 1 97 ? 9.711 8.336 12.07 1 98.19 97 ILE A CA 1
ATOM 776 C C . ILE A 1 97 ? 10.039 9.828 12.016 1 98.19 97 ILE A C 1
ATOM 778 O O . ILE A 1 97 ? 10.234 10.461 13.055 1 98.19 97 ILE A O 1
ATOM 782 N N . GLU A 1 98 ? 10.102 10.344 10.781 1 98.31 98 GLU A N 1
ATOM 783 C CA . GLU A 1 98 ? 10.352 11.773 10.609 1 98.31 98 GLU A CA 1
ATOM 784 C C . GLU A 1 98 ? 9.406 12.375 9.578 1 98.31 98 GLU A C 1
ATOM 786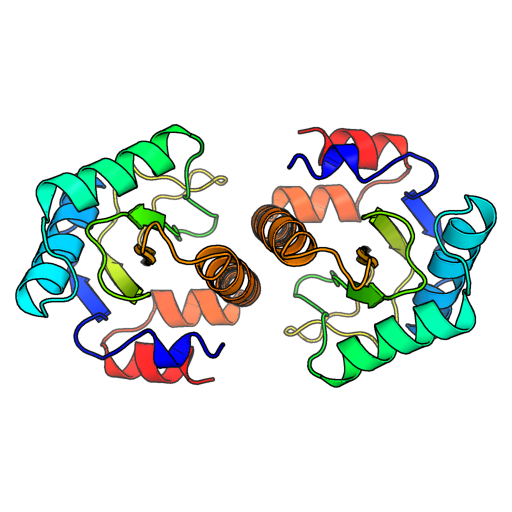 O O . GLU A 1 98 ? 9.367 13.602 9.406 1 98.31 98 GLU A O 1
ATOM 791 N N . CYS A 1 99 ? 8.711 11.562 8.812 1 98.56 99 CYS A N 1
ATOM 792 C CA . CYS A 1 99 ? 7.648 11.969 7.898 1 98.56 99 CYS A CA 1
ATOM 793 C C . CYS A 1 99 ? 6.406 11.109 8.086 1 98.56 99 CYS A C 1
ATOM 795 O O . CYS A 1 99 ? 6.508 9.898 8.289 1 98.56 99 CYS A O 1
ATOM 797 N N . SER A 1 100 ? 5.262 11.75 8 1 98.62 100 SER A N 1
ATOM 798 C CA . SER A 1 100 ? 4.027 11 8.195 1 98.62 100 SER A CA 1
ATOM 799 C C . SER A 1 100 ? 2.924 11.508 7.266 1 98.62 100 SER A C 1
ATOM 801 O O . SER A 1 100 ? 2.822 12.711 7.012 1 98.62 100 SER A O 1
ATOM 803 N N . PHE A 1 101 ? 2.152 10.586 6.746 1 98.31 101 PHE A N 1
ATOM 804 C CA . PHE A 1 101 ? 0.851 10.883 6.156 1 98.31 101 PHE A CA 1
ATOM 805 C C . PHE A 1 101 ? -0.276 10.453 7.09 1 98.31 101 PHE A C 1
ATOM 807 O O . PHE A 1 101 ? -0.444 9.258 7.355 1 98.31 101 PHE A O 1
ATOM 814 N N . ILE A 1 102 ? -0.98 11.398 7.605 1 98.56 102 ILE A N 1
ATOM 815 C CA . ILE A 1 102 ? -2.131 11.078 8.438 1 98.56 102 ILE A CA 1
ATOM 816 C C . ILE A 1 102 ? -3.4 11.07 7.59 1 98.56 102 ILE A C 1
ATOM 818 O O . ILE A 1 102 ? -3.676 12.023 6.863 1 98.56 102 ILE A O 1
ATOM 822 N N . ILE A 1 103 ? -4.152 9.984 7.676 1 97.69 103 ILE A N 1
ATOM 823 C CA . ILE A 1 103 ? -5.387 9.828 6.91 1 97.69 103 ILE A CA 1
ATOM 824 C C . ILE A 1 103 ? -6.582 9.789 7.863 1 97.69 103 ILE A C 1
ATOM 826 O O . ILE A 1 103 ? -6.566 9.055 8.852 1 97.69 103 ILE A O 1
ATOM 830 N N . GLY A 1 104 ? -7.516 10.617 7.668 1 97.25 104 GLY A N 1
ATOM 831 C CA . GLY A 1 104 ? -8.797 10.57 8.352 1 97.25 104 GLY A CA 1
ATOM 832 C C . GLY A 1 104 ? -9.977 10.43 7.402 1 97.25 104 GLY A C 1
ATOM 833 O O . GLY A 1 104 ? -10.031 11.094 6.367 1 97.25 104 GLY A O 1
ATOM 834 N N . VAL A 1 105 ? -10.828 9.5 7.699 1 97.06 105 VAL A N 1
ATOM 835 C CA . VAL A 1 105 ? -12.039 9.344 6.895 1 97.06 105 VAL A CA 1
ATOM 836 C C . VAL A 1 105 ? -13.258 9.219 7.812 1 97.06 105 VAL A C 1
ATOM 838 O O . VAL A 1 105 ? -13.148 8.727 8.938 1 97.06 105 VAL A O 1
ATOM 841 N N . PRO A 1 106 ? -14.406 9.719 7.262 1 97.44 106 PRO A N 1
ATOM 842 C CA . PRO A 1 106 ? -15.625 9.547 8.055 1 97.44 106 PRO A CA 1
ATOM 843 C C . PRO A 1 106 ? -15.93 8.078 8.352 1 97.44 106 PRO A C 1
ATOM 845 O O . PRO A 1 106 ? -15.648 7.207 7.527 1 97.44 106 PRO A O 1
ATOM 848 N N . LYS A 1 107 ? -16.531 7.879 9.508 1 93.69 107 LYS A N 1
ATOM 849 C CA . LYS A 1 107 ? -16.859 6.523 9.938 1 93.69 107 LYS A CA 1
ATOM 850 C C . LYS A 1 107 ? -17.734 5.82 8.898 1 93.69 107 LYS A C 1
ATOM 852 O O . LYS A 1 107 ? -17.625 4.609 8.703 1 93.69 107 LYS A O 1
ATOM 857 N N . LYS A 1 108 ? -18.516 6.543 8.203 1 90.62 108 LYS A N 1
ATOM 858 C CA . LYS A 1 108 ? -19.484 5.977 7.273 1 90.62 108 LYS A CA 1
ATOM 859 C C . LYS A 1 108 ? -18.859 5.754 5.898 1 90.62 108 LYS A C 1
ATOM 861 O O . LYS A 1 108 ? -19.469 5.113 5.035 1 90.62 108 LYS A O 1
ATOM 866 N N . ALA A 1 109 ? -17.719 6.305 5.645 1 84.94 109 ALA A N 1
ATOM 867 C CA . ALA A 1 109 ? -17.078 6.172 4.34 1 84.94 109 ALA A CA 1
ATOM 868 C C . ALA A 1 109 ? -16.609 4.738 4.102 1 84.94 109 ALA A C 1
ATOM 870 O O . ALA A 1 109 ? -15.805 4.203 4.879 1 84.94 109 ALA A O 1
ATOM 871 N N . THR A 1 110 ? -17.203 4.152 3.092 1 80.62 110 THR A N 1
ATOM 872 C CA . THR A 1 110 ? -16.828 2.771 2.805 1 80.62 110 THR A CA 1
ATOM 873 C C . THR A 1 110 ? -15.609 2.719 1.896 1 80.62 110 THR A C 1
ATOM 875 O O . THR A 1 110 ? -15.594 3.332 0.827 1 80.62 110 THR A O 1
ATOM 878 N N . ASP A 1 111 ? -14.531 2.26 2.248 1 86.75 111 ASP A N 1
ATOM 879 C CA . ASP A 1 111 ? -13.344 1.787 1.538 1 86.75 111 ASP A CA 1
ATOM 880 C C . ASP A 1 111 ? -12.469 2.957 1.095 1 86.75 111 ASP A C 1
ATOM 882 O O . ASP A 1 111 ? -11.438 2.756 0.455 1 86.75 111 ASP A O 1
ATOM 886 N N . VAL A 1 112 ? -12.812 4.168 1.405 1 90.69 112 VAL A N 1
ATOM 887 C CA . VAL A 1 112 ? -12.039 5.316 0.952 1 90.69 112 VAL A CA 1
ATOM 888 C C . VAL A 1 112 ? -10.648 5.285 1.584 1 90.69 112 VAL A C 1
ATOM 890 O O . VAL A 1 112 ? -9.648 5.57 0.919 1 90.69 112 VAL A O 1
ATOM 893 N N . HIS A 1 113 ? -10.633 4.918 2.838 1 92.44 113 HIS A N 1
ATOM 894 C CA . HIS A 1 113 ? -9.344 4.863 3.504 1 92.44 113 HIS A CA 1
ATOM 895 C C . HIS A 1 113 ? -8.43 3.82 2.859 1 92.44 113 HIS A C 1
ATOM 897 O O . HIS A 1 113 ? -7.227 4.043 2.715 1 92.44 113 HIS A O 1
ATOM 903 N N . LEU A 1 114 ? -9.039 2.719 2.461 1 91.38 114 LEU A N 1
ATOM 904 C CA . LEU A 1 114 ? -8.25 1.666 1.828 1 91.38 114 LEU A CA 1
ATOM 905 C C . LEU A 1 114 ? -7.695 2.133 0.486 1 91.38 114 LEU A C 1
ATOM 907 O O . LEU A 1 114 ? -6.562 1.804 0.128 1 91.38 114 LEU A O 1
ATOM 911 N N . GLN A 1 115 ? -8.5 2.816 -0.246 1 92.06 115 GLN A N 1
ATOM 912 C CA . GLN A 1 115 ? -8.047 3.369 -1.519 1 92.06 115 GLN A CA 1
ATOM 913 C C . GLN A 1 115 ? -6.852 4.301 -1.321 1 92.06 115 GLN A C 1
ATOM 915 O O . GLN A 1 115 ? -5.848 4.188 -2.023 1 92.06 115 GLN A O 1
ATOM 920 N N . ILE A 1 116 ? -6.953 5.117 -0.357 1 93.56 116 ILE A N 1
ATOM 921 C CA . ILE A 1 116 ? -5.895 6.078 -0.059 1 93.56 116 ILE A CA 1
ATOM 922 C C . ILE A 1 116 ? -4.637 5.336 0.389 1 93.56 116 ILE A C 1
ATOM 924 O O . ILE A 1 116 ? -3.535 5.629 -0.082 1 93.56 116 ILE A O 1
ATOM 928 N N . LEU A 1 117 ? -4.902 4.391 1.312 1 93.44 117 LEU A N 1
ATOM 929 C CA . LEU A 1 117 ? -3.783 3.609 1.83 1 93.44 117 LEU A CA 1
ATOM 930 C C . LEU A 1 117 ? -3.07 2.869 0.704 1 93.44 117 LEU A C 1
ATOM 932 O O . LEU A 1 117 ? -1.84 2.887 0.625 1 93.44 117 LEU A O 1
ATOM 936 N N . SER A 1 118 ? -3.799 2.262 -0.134 1 90.5 118 SER A N 1
ATOM 937 C CA . SER A 1 118 ? -3.23 1.5 -1.242 1 90.5 118 SER A CA 1
ATOM 938 C C . SER A 1 118 ? -2.41 2.395 -2.164 1 90.5 118 SER A C 1
ATOM 940 O O . SER A 1 118 ? -1.285 2.051 -2.533 1 90.5 118 SER A O 1
ATOM 942 N N . GLU A 1 119 ? -2.906 3.514 -2.486 1 89.88 119 GLU A N 1
ATOM 943 C CA . GLU A 1 119 ? -2.221 4.438 -3.385 1 89.88 119 GLU A CA 1
ATOM 944 C C . GLU A 1 119 ? -0.958 5.004 -2.738 1 89.88 119 GLU A C 1
ATOM 946 O O . GLU A 1 119 ? 0.101 5.051 -3.367 1 89.88 119 GLU A O 1
ATOM 951 N N . LEU A 1 120 ? -1.062 5.398 -1.546 1 92.88 120 LEU A N 1
ATOM 952 C CA . LEU A 1 120 ? 0.064 5.992 -0.834 1 92.88 120 LEU A CA 1
ATOM 953 C C . LEU A 1 120 ? 1.168 4.965 -0.606 1 92.88 120 LEU A C 1
ATOM 955 O O . LEU A 1 120 ? 2.35 5.27 -0.787 1 92.88 120 LEU A O 1
ATOM 959 N N . SER A 1 121 ? 0.766 3.824 -0.174 1 90.94 121 SER A N 1
ATOM 960 C CA . SER A 1 121 ? 1.743 2.77 0.079 1 90.94 121 SER A CA 1
ATOM 961 C C . SER A 1 121 ? 2.531 2.434 -1.183 1 90.94 121 SER A C 1
ATOM 963 O O . SER A 1 121 ? 3.754 2.281 -1.134 1 90.94 121 SER A O 1
ATOM 965 N N . ARG A 1 122 ? 1.829 2.371 -2.291 1 88.25 122 ARG A N 1
ATOM 966 C CA . ARG A 1 122 ? 2.494 2.09 -3.559 1 88.25 122 ARG A CA 1
ATOM 967 C C . ARG A 1 122 ? 3.496 3.186 -3.906 1 88.25 122 ARG A C 1
ATOM 969 O O . ARG A 1 122 ? 4.598 2.898 -4.379 1 88.25 122 ARG A O 1
ATOM 976 N N . LYS A 1 123 ? 3.129 4.398 -3.67 1 90.31 123 LYS A N 1
ATOM 977 C CA . LYS A 1 123 ? 4.039 5.512 -3.924 1 90.31 123 LYS A CA 1
ATOM 978 C C . LYS A 1 123 ? 5.25 5.453 -2.998 1 90.31 123 LYS A C 1
ATOM 980 O O . LYS A 1 123 ? 6.379 5.703 -3.426 1 90.31 123 LYS A O 1
ATOM 985 N N . LEU A 1 124 ? 5.035 5.062 -1.785 1 93.25 124 LEU A N 1
ATOM 986 C CA . LEU A 1 124 ? 6.078 5.062 -0.765 1 93.25 124 LEU A CA 1
ATOM 987 C C . LEU A 1 124 ? 7.035 3.893 -0.968 1 93.25 124 LEU A C 1
ATOM 989 O O . LEU A 1 124 ? 8.109 3.854 -0.368 1 93.25 124 LEU A O 1
ATOM 993 N N . MET A 1 125 ? 6.648 2.992 -1.76 1 89.69 125 MET A N 1
ATOM 994 C CA . MET A 1 125 ? 7.551 1.899 -2.115 1 89.69 125 MET A CA 1
ATOM 995 C C . MET A 1 125 ? 8.688 2.398 -3.002 1 89.69 125 MET A C 1
ATOM 997 O O . MET A 1 125 ? 9.68 1.698 -3.191 1 89.69 125 MET A O 1
ATOM 1001 N N . ASN A 1 126 ? 8.492 3.566 -3.578 1 89.44 126 ASN A N 1
ATOM 1002 C CA . ASN A 1 126 ? 9.5 4.188 -4.434 1 89.44 126 ASN A CA 1
ATOM 1003 C C . ASN A 1 126 ? 10.539 4.953 -3.615 1 89.44 126 ASN A C 1
ATOM 1005 O O . ASN A 1 126 ? 10.211 5.957 -2.977 1 89.44 126 ASN A O 1
ATOM 1009 N N . ASP A 1 127 ? 11.789 4.582 -3.758 1 90.44 127 ASP A N 1
ATOM 1010 C CA . ASP A 1 127 ? 12.859 5.191 -2.982 1 90.44 127 ASP A CA 1
ATOM 1011 C C . ASP A 1 127 ? 13.016 6.672 -3.324 1 90.44 127 ASP A C 1
ATOM 1013 O O . ASP A 1 127 ? 13.234 7.5 -2.438 1 90.44 127 ASP A O 1
ATOM 1017 N N . GLU A 1 128 ? 12.977 6.938 -4.609 1 92.31 128 GLU A N 1
ATOM 1018 C CA . GLU A 1 128 ? 13.133 8.328 -5.031 1 92.31 128 GLU A CA 1
ATOM 1019 C C . GLU A 1 128 ? 12.023 9.203 -4.453 1 92.31 128 GLU A C 1
ATOM 1021 O O . GLU A 1 128 ? 12.281 10.336 -4.031 1 92.31 128 GLU A O 1
ATOM 1026 N N . PHE A 1 129 ? 10.812 8.703 -4.434 1 94.12 129 PHE A N 1
ATOM 1027 C CA . PHE A 1 129 ? 9.672 9.414 -3.863 1 94.12 129 PHE A CA 1
ATOM 1028 C C . PHE A 1 129 ? 9.906 9.711 -2.387 1 94.12 129 PHE A C 1
ATOM 1030 O O . PHE A 1 129 ? 9.719 10.844 -1.937 1 94.12 129 PHE A O 1
ATOM 1037 N N . ARG A 1 130 ? 10.406 8.758 -1.626 1 95.31 130 ARG A N 1
ATOM 1038 C CA . ARG A 1 130 ? 10.68 8.922 -0.202 1 95.31 130 ARG A CA 1
ATOM 1039 C C . ARG A 1 130 ? 11.773 9.961 0.03 1 95.31 130 ARG A C 1
ATOM 1041 O O . ARG A 1 130 ? 11.633 10.836 0.893 1 95.31 130 ARG A O 1
ATOM 1048 N N . GLU A 1 131 ? 12.789 9.859 -0.747 1 96 131 GLU A N 1
ATOM 1049 C CA . GLU A 1 131 ? 13.914 10.773 -0.587 1 96 131 GLU A CA 1
ATOM 1050 C C . GLU A 1 131 ? 13.508 12.211 -0.882 1 96 131 GLU A C 1
ATOM 1052 O O . GLU A 1 131 ? 13.922 13.133 -0.178 1 96 131 GLU A O 1
ATOM 1057 N N . LYS A 1 132 ? 12.688 12.336 -1.922 1 97.12 132 LYS A N 1
ATOM 1058 C CA . LYS A 1 132 ? 12.211 13.68 -2.254 1 97.12 132 LYS A CA 1
ATOM 1059 C C . LYS A 1 132 ? 11.391 14.266 -1.109 1 97.12 132 LYS A C 1
ATOM 1061 O O . LYS A 1 132 ? 11.531 15.445 -0.777 1 97.12 132 LYS A O 1
ATOM 1066 N N . LEU A 1 133 ? 10.586 13.492 -0.523 1 97.56 133 LEU A N 1
ATOM 1067 C CA . LEU A 1 133 ? 9.773 13.953 0.599 1 97.56 133 LEU A CA 1
ATOM 1068 C C . LEU A 1 133 ? 10.656 14.344 1.78 1 97.56 133 LEU A C 1
ATOM 1070 O O . LEU A 1 133 ? 10.484 15.422 2.354 1 97.56 133 LEU A O 1
ATOM 1074 N N . LYS A 1 134 ? 11.578 13.547 2.137 1 97.5 134 LYS A N 1
ATOM 1075 C CA . LYS A 1 134 ? 12.445 13.75 3.289 1 97.5 134 LYS A CA 1
ATOM 1076 C C . LYS A 1 134 ? 13.289 15.016 3.121 1 97.5 134 LYS A C 1
ATOM 1078 O O . LYS A 1 134 ? 13.562 15.719 4.094 1 97.5 134 LYS A O 1
ATOM 1083 N N . ASN A 1 135 ? 13.617 15.266 1.916 1 97.31 135 ASN A N 1
ATOM 1084 C CA . ASN A 1 135 ? 14.547 16.359 1.657 1 97.31 135 ASN A CA 1
ATOM 1085 C C . ASN A 1 135 ? 13.805 17.656 1.336 1 97.31 135 ASN A C 1
ATOM 1087 O O . ASN A 1 135 ? 14.43 18.703 1.17 1 97.31 135 ASN A O 1
ATOM 1091 N N . SER A 1 136 ? 12.539 17.562 1.223 1 97.44 136 SER A N 1
ATOM 1092 C CA . SER A 1 136 ? 11.742 18.75 0.93 1 97.44 136 SER A CA 1
ATOM 1093 C C . SER A 1 136 ? 11.859 19.781 2.047 1 97.44 136 SER A C 1
ATOM 1095 O O . SER A 1 136 ? 11.977 19.422 3.221 1 97.44 136 SER A O 1
ATOM 1097 N N . LYS A 1 137 ? 11.719 21.078 1.607 1 95.44 137 LYS A N 1
ATOM 1098 C CA . LYS A 1 137 ? 11.992 22.125 2.576 1 95.44 137 LYS A CA 1
ATOM 1099 C C . LYS A 1 137 ? 10.742 22.984 2.826 1 95.44 137 LYS A C 1
ATOM 1101 O O . LYS A 1 137 ? 10.703 23.781 3.768 1 95.44 137 LYS A O 1
ATOM 1106 N N . ASN A 1 138 ? 9.805 22.812 1.961 1 95.06 138 ASN A N 1
ATOM 1107 C CA . ASN A 1 138 ? 8.609 23.641 2.127 1 95.06 138 ASN A CA 1
ATOM 1108 C C . ASN A 1 138 ? 7.387 22.969 1.495 1 95.06 138 ASN A C 1
ATOM 1110 O O . ASN A 1 138 ? 7.508 21.938 0.833 1 95.06 138 ASN A O 1
ATOM 1114 N N . GLU A 1 139 ? 6.227 23.625 1.729 1 94.31 139 GLU A N 1
ATOM 1115 C CA . GLU A 1 139 ? 4.934 23.094 1.302 1 94.31 139 GLU A CA 1
ATOM 1116 C C . GLU A 1 139 ? 4.855 22.984 -0.219 1 94.31 139 GLU A C 1
ATOM 1118 O O . GLU A 1 139 ? 4.293 22.031 -0.751 1 94.31 139 GLU A O 1
ATOM 1123 N N . ASN A 1 140 ? 5.418 23.922 -0.884 1 93.94 140 ASN A N 1
ATOM 1124 C CA . ASN A 1 140 ? 5.359 23.953 -2.342 1 93.94 140 ASN A CA 1
ATOM 1125 C C . ASN A 1 140 ? 6.078 22.734 -2.945 1 93.94 140 ASN A C 1
ATOM 1127 O O . ASN A 1 140 ? 5.605 22.156 -3.922 1 93.94 140 ASN A O 1
ATOM 1131 N N . GLU A 1 141 ? 7.199 22.406 -2.379 1 95.38 141 GLU A N 1
ATOM 1132 C CA . GLU A 1 141 ? 7.938 21.234 -2.85 1 95.38 141 GLU A CA 1
ATOM 1133 C C . GLU A 1 141 ? 7.137 19.953 -2.648 1 95.38 141 GLU A C 1
ATOM 1135 O O . GLU A 1 141 ? 7.074 19.109 -3.539 1 95.38 141 GLU A O 1
ATOM 1140 N N . ILE A 1 142 ? 6.52 19.891 -1.493 1 96.25 142 ILE A N 1
ATOM 1141 C CA . ILE A 1 142 ? 5.711 18.703 -1.194 1 96.25 142 ILE A CA 1
ATOM 1142 C C . ILE A 1 142 ? 4.551 18.609 -2.182 1 96.25 142 ILE A C 1
ATOM 1144 O O . ILE A 1 142 ? 4.273 17.531 -2.721 1 96.25 142 ILE A O 1
ATOM 1148 N N .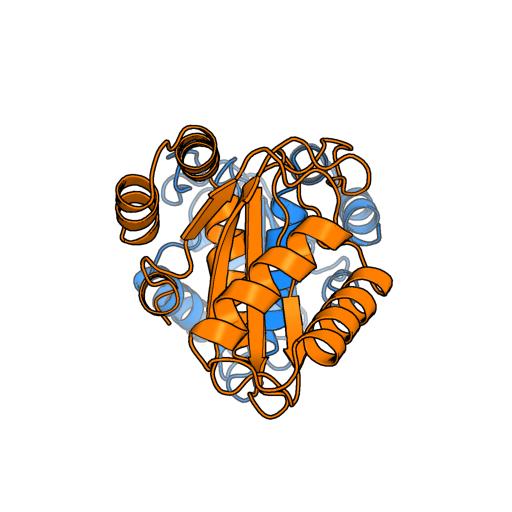 LYS A 1 143 ? 3.914 19.688 -2.473 1 92.81 143 LYS A N 1
ATOM 1149 C CA . LYS A 1 143 ? 2.803 19.703 -3.418 1 92.81 143 LYS A CA 1
ATOM 1150 C C . LYS A 1 143 ? 3.244 19.234 -4.797 1 92.81 143 LYS A C 1
ATOM 1152 O O . LYS A 1 143 ? 2.529 18.469 -5.457 1 92.81 143 LYS A O 1
ATOM 1157 N N . THR A 1 144 ? 4.398 19.672 -5.18 1 92.69 144 THR A N 1
ATOM 1158 C CA . THR A 1 144 ? 4.941 19.297 -6.48 1 92.69 144 THR A CA 1
ATOM 1159 C C . THR A 1 144 ? 5.203 17.797 -6.535 1 92.69 144 THR A C 1
ATOM 1161 O O . THR A 1 144 ? 4.883 17.141 -7.527 1 92.69 144 THR A O 1
ATOM 1164 N N . ILE A 1 145 ? 5.766 17.234 -5.438 1 94.38 145 ILE A N 1
ATOM 1165 C CA . ILE A 1 145 ? 6.09 15.82 -5.371 1 94.38 145 ILE A CA 1
ATOM 1166 C C . ILE A 1 145 ? 4.809 14.992 -5.449 1 94.38 145 ILE A C 1
ATOM 1168 O O . ILE A 1 145 ? 4.754 13.984 -6.156 1 94.38 145 ILE A O 1
ATOM 1172 N N . LEU A 1 146 ? 3.73 15.445 -4.781 1 92.44 146 LEU A N 1
ATOM 1173 C CA . LEU A 1 146 ? 2.488 14.688 -4.684 1 92.44 146 LEU A CA 1
ATOM 1174 C C . LEU A 1 146 ? 1.672 14.812 -5.965 1 92.44 146 LEU A C 1
ATOM 1176 O O . LEU A 1 146 ? 0.759 14.016 -6.207 1 92.44 146 LEU A O 1
ATOM 1180 N N . SER A 1 147 ? 1.886 15.859 -6.762 1 86.06 147 SER A N 1
ATOM 1181 C CA . SER A 1 147 ? 1.14 16.109 -7.992 1 86.06 147 SER A CA 1
ATOM 1182 C C . SER A 1 147 ? 1.709 15.297 -9.156 1 86.06 147 SER A C 1
ATOM 1184 O O . SER A 1 147 ? 1.131 15.266 -10.242 1 86.06 147 SER A O 1
ATOM 1186 N N . ASN A 1 148 ? 2.84 14.617 -8.953 1 76.31 148 ASN A N 1
ATOM 1187 C CA . ASN A 1 148 ? 3.467 13.812 -10 1 76.31 148 ASN A CA 1
ATOM 1188 C C . ASN A 1 148 ? 3.109 12.336 -9.867 1 76.31 148 ASN A C 1
ATOM 1190 O O . ASN A 1 148 ? 2.992 11.82 -8.758 1 76.31 148 ASN A O 1
ATOM 1194 N N . MET B 1 1 ? -8.031 -8.977 7.113 1 63.56 1 MET B N 1
ATOM 1195 C CA . MET B 1 1 ? -7.801 -10.141 6.266 1 63.56 1 MET B CA 1
ATOM 1196 C C . MET B 1 1 ? -6.328 -10.539 6.285 1 63.56 1 MET B C 1
ATOM 1198 O O . MET B 1 1 ? -5.445 -9.68 6.324 1 63.56 1 MET B O 1
ATOM 1202 N N . ASN B 1 2 ? -6.059 -11.719 6.586 1 77.81 2 ASN B N 1
ATOM 1203 C CA . ASN B 1 2 ? -4.707 -12.266 6.559 1 77.81 2 ASN B CA 1
ATOM 1204 C C . ASN B 1 2 ? -4.352 -12.82 5.184 1 77.81 2 ASN B C 1
ATOM 1206 O O . ASN B 1 2 ? -4.949 -13.797 4.734 1 77.81 2 ASN B O 1
ATOM 1210 N N . ILE B 1 3 ? -3.496 -12.125 4.496 1 83.94 3 ILE B N 1
ATOM 1211 C CA . ILE B 1 3 ? -3.16 -12.461 3.115 1 83.94 3 ILE B CA 1
ATOM 1212 C C . ILE B 1 3 ? -2.625 -13.891 3.045 1 83.94 3 ILE B C 1
ATOM 1214 O O . ILE B 1 3 ? -2.732 -14.547 2.008 1 83.94 3 ILE B O 1
ATOM 1218 N N . SER B 1 4 ? -2.115 -14.344 4.168 1 81.69 4 SER B N 1
ATOM 1219 C CA . SER B 1 4 ? -1.579 -15.695 4.184 1 81.69 4 SER B CA 1
ATOM 1220 C C . SER B 1 4 ? -2.678 -16.734 3.947 1 81.69 4 SER B C 1
ATOM 1222 O O . SER B 1 4 ? -2.408 -17.828 3.461 1 81.69 4 SER B O 1
ATOM 1224 N N . ASN B 1 5 ? -3.883 -16.359 4.23 1 83.88 5 ASN B N 1
ATOM 1225 C CA . ASN B 1 5 ? -5.012 -17.266 4.055 1 83.88 5 ASN B CA 1
ATOM 1226 C C . ASN B 1 5 ? -5.441 -17.344 2.59 1 83.88 5 ASN B C 1
ATOM 1228 O O . ASN B 1 5 ? -6.18 -18.25 2.205 1 83.88 5 ASN B O 1
ATOM 1232 N N . LEU B 1 6 ? -4.918 -16.453 1.817 1 86.94 6 LEU B N 1
ATOM 1233 C CA . LEU B 1 6 ? -5.348 -16.375 0.426 1 86.94 6 LEU B CA 1
ATOM 1234 C C . LEU B 1 6 ? -4.336 -17.047 -0.494 1 86.94 6 LEU B C 1
ATOM 1236 O O . LEU B 1 6 ? -4.547 -17.125 -1.707 1 86.94 6 LEU B O 1
ATOM 1240 N N . ILE B 1 7 ? -3.256 -17.516 0.136 1 88.5 7 ILE B N 1
ATOM 1241 C CA . ILE B 1 7 ? -2.219 -18.141 -0.671 1 88.5 7 ILE B CA 1
ATOM 1242 C C . ILE B 1 7 ? -1.983 -19.578 -0.186 1 88.5 7 ILE B C 1
ATOM 1244 O O . ILE B 1 7 ? -1.645 -19.797 0.98 1 88.5 7 ILE B O 1
ATOM 1248 N N . ASN B 1 8 ? -2.354 -20.547 -1.045 1 85.75 8 ASN B N 1
ATOM 1249 C CA . ASN B 1 8 ? -2.006 -21.938 -0.757 1 85.75 8 ASN B CA 1
ATOM 1250 C C . ASN B 1 8 ? -0.776 -22.375 -1.543 1 85.75 8 ASN B C 1
ATOM 1252 O O . ASN B 1 8 ? -0.242 -21.625 -2.352 1 85.75 8 ASN B O 1
ATOM 1256 N N . GLU B 1 9 ? -0.317 -23.625 -1.305 1 88.88 9 GLU B N 1
ATOM 1257 C CA . GLU B 1 9 ? 0.915 -24.125 -1.905 1 88.88 9 GLU B CA 1
ATOM 1258 C C . GLU B 1 9 ? 0.798 -24.203 -3.426 1 88.88 9 GLU B C 1
ATOM 1260 O O . GLU B 1 9 ? 1.78 -23.984 -4.141 1 88.88 9 GLU B O 1
ATOM 1265 N N . ASP B 1 10 ? -0.401 -24.453 -3.895 1 92.31 10 ASP B N 1
ATOM 1266 C CA . ASP B 1 10 ? -0.619 -24.609 -5.332 1 92.31 10 ASP B CA 1
ATOM 1267 C C . ASP B 1 10 ? -0.542 -23.25 -6.043 1 92.31 10 ASP B C 1
ATOM 1269 O O . ASP B 1 10 ? -0.398 -23.203 -7.266 1 92.31 10 ASP B O 1
ATOM 1273 N N . ARG B 1 11 ? -0.618 -22.203 -5.273 1 96.69 11 ARG B N 1
ATOM 1274 C CA . ARG B 1 11 ? -0.629 -20.859 -5.848 1 96.69 11 ARG B CA 1
ATOM 1275 C C . ARG B 1 11 ? 0.726 -20.188 -5.676 1 96.69 11 ARG B C 1
ATOM 1277 O O . ARG B 1 11 ? 0.825 -18.953 -5.746 1 96.69 11 ARG B O 1
ATOM 1284 N N . ILE B 1 12 ? 1.679 -21.016 -5.379 1 97.81 12 ILE B N 1
ATOM 1285 C CA . ILE B 1 12 ? 3.064 -20.547 -5.371 1 97.81 12 ILE B CA 1
ATOM 1286 C C . ILE B 1 12 ? 3.83 -21.203 -6.52 1 97.81 12 ILE B C 1
ATOM 1288 O O . ILE B 1 12 ? 3.961 -22.422 -6.57 1 97.81 12 ILE B O 1
ATOM 1292 N N . ILE B 1 13 ? 4.332 -20.391 -7.469 1 98.06 13 ILE B N 1
ATOM 1293 C CA . ILE B 1 13 ? 4.934 -20.891 -8.703 1 98.06 13 ILE B CA 1
ATOM 1294 C C . ILE B 1 13 ? 6.395 -20.453 -8.766 1 98.06 13 ILE B C 1
ATOM 1296 O O . ILE B 1 13 ? 6.711 -19.281 -8.625 1 98.06 13 ILE B O 1
ATOM 1300 N N . PHE B 1 14 ? 7.266 -21.422 -8.93 1 98.38 14 PHE B N 1
ATOM 1301 C CA . PHE B 1 14 ? 8.656 -21.188 -9.289 1 98.38 14 PHE B CA 1
ATOM 1302 C C . PHE B 1 14 ? 8.938 -21.656 -10.711 1 98.38 14 PHE B C 1
ATOM 1304 O O . PHE B 1 14 ? 8.883 -22.859 -11 1 98.38 14 PHE B O 1
ATOM 1311 N N . ASP B 1 15 ? 9.172 -20.75 -11.609 1 98.19 15 ASP B N 1
ATOM 1312 C CA . ASP B 1 15 ? 9.438 -21.125 -12.992 1 98.19 15 ASP B CA 1
ATOM 1313 C C . ASP B 1 15 ? 10.266 -20.062 -13.703 1 98.19 15 ASP B C 1
ATOM 1315 O O . ASP B 1 15 ? 9.734 -19.031 -14.117 1 98.19 15 ASP B O 1
ATOM 1319 N N . ASN B 1 16 ? 11.5 -20.297 -13.969 1 97.62 16 ASN B N 1
ATOM 1320 C CA . ASN B 1 16 ? 12.422 -19.328 -14.562 1 97.62 16 ASN B CA 1
ATOM 1321 C C . ASN B 1 16 ? 12.18 -19.156 -16.062 1 97.62 16 ASN B C 1
ATOM 1323 O O . ASN B 1 16 ? 12.734 -18.25 -16.688 1 97.62 16 ASN B O 1
ATOM 1327 N N . ARG B 1 17 ? 11.367 -19.984 -16.641 1 98.56 17 ARG B N 1
ATOM 1328 C CA . ARG B 1 17 ? 11.07 -19.891 -18.062 1 98.56 17 ARG B CA 1
ATOM 1329 C C . ARG B 1 17 ? 10.047 -18.781 -18.328 1 98.56 17 ARG B C 1
ATOM 1331 O O . ARG B 1 17 ? 9.867 -18.375 -19.469 1 98.56 17 ARG B O 1
ATOM 1338 N N . ILE B 1 18 ? 9.375 -18.375 -17.281 1 98.62 18 ILE B N 1
ATOM 1339 C CA . ILE B 1 18 ? 8.469 -17.234 -17.422 1 98.62 18 ILE B CA 1
ATOM 1340 C C . ILE B 1 18 ? 9.273 -15.953 -17.625 1 98.62 18 ILE B C 1
ATOM 1342 O O . ILE B 1 18 ? 9.836 -15.406 -16.672 1 98.62 18 ILE B O 1
ATOM 1346 N N . GLN B 1 19 ? 9.297 -15.43 -18.859 1 98.69 19 GLN B N 1
ATOM 1347 C CA . GLN B 1 19 ? 10.188 -14.312 -19.172 1 98.69 19 GLN B CA 1
ATOM 1348 C C . GLN B 1 19 ? 9.453 -13.211 -19.906 1 98.69 19 GLN B C 1
ATOM 1350 O O . GLN B 1 19 ? 10.078 -12.289 -20.438 1 98.69 19 GLN B O 1
ATOM 1355 N N . THR B 1 20 ? 8.141 -13.359 -20.047 1 98.5 20 THR B N 1
ATOM 1356 C CA . THR B 1 20 ? 7.277 -12.312 -20.578 1 98.5 20 THR B CA 1
ATOM 1357 C C . THR B 1 20 ? 6.012 -12.18 -19.75 1 98.5 20 THR B C 1
ATOM 1359 O O . THR B 1 20 ? 5.637 -13.109 -19.031 1 98.5 20 THR B O 1
ATOM 1362 N N . LYS B 1 21 ? 5.371 -10.984 -19.812 1 97.94 21 LYS B N 1
ATOM 1363 C CA . LYS B 1 21 ? 4.109 -10.773 -19.109 1 97.94 21 LYS B CA 1
ATOM 1364 C C . LYS B 1 21 ? 3.051 -11.773 -19.578 1 97.94 21 LYS B C 1
ATOM 1366 O O . LYS B 1 21 ? 2.25 -12.25 -18.766 1 97.94 21 LYS B O 1
ATOM 1371 N N . GLN B 1 22 ? 3.055 -12.008 -20.812 1 98.44 22 GLN B N 1
ATOM 1372 C CA . GLN B 1 22 ? 2.113 -12.969 -21.375 1 98.44 22 GLN B CA 1
ATOM 1373 C C . GLN B 1 22 ? 2.279 -14.344 -20.719 1 98.44 22 GLN B C 1
ATOM 1375 O O . GLN B 1 22 ? 1.301 -14.953 -20.281 1 98.44 22 GLN B O 1
ATOM 1380 N N . LEU B 1 23 ? 3.52 -14.797 -20.688 1 98.81 23 LEU B N 1
ATOM 1381 C CA . LEU B 1 23 ? 3.785 -16.094 -20.078 1 98.81 23 LEU B CA 1
ATOM 1382 C C . LEU B 1 23 ? 3.412 -16.094 -18.609 1 98.81 23 LEU B C 1
ATOM 1384 O O . LEU B 1 23 ? 2.914 -17.094 -18.078 1 98.81 23 LEU B O 1
ATOM 1388 N N . LEU B 1 24 ? 3.662 -14.992 -17.953 1 98.81 24 LEU B N 1
ATOM 1389 C CA . LEU B 1 24 ? 3.295 -14.844 -16.547 1 98.81 24 LEU B CA 1
ATOM 1390 C C . LEU B 1 24 ? 1.798 -15.055 -16.359 1 98.81 24 LEU B C 1
ATOM 1392 O O . LEU B 1 24 ? 1.385 -15.906 -15.562 1 98.81 24 LEU B O 1
ATOM 1396 N N . PHE B 1 25 ? 0.968 -14.352 -17.125 1 98.81 25 PHE B N 1
ATOM 1397 C CA . PHE B 1 25 ? -0.482 -14.398 -16.969 1 98.81 25 PHE B CA 1
ATOM 1398 C C . PHE B 1 25 ? -1.025 -15.75 -17.406 1 98.81 25 PHE B C 1
ATOM 1400 O O . PHE B 1 25 ? -1.95 -16.281 -16.797 1 98.81 25 PHE B O 1
ATOM 1407 N N . GLU B 1 26 ? -0.417 -16.328 -18.422 1 98.75 26 GLU B N 1
ATOM 1408 C CA . GLU B 1 26 ? -0.855 -17.625 -18.891 1 98.75 26 GLU B CA 1
ATOM 1409 C C . GLU B 1 26 ? -0.595 -18.719 -17.859 1 98.75 26 GLU B C 1
ATOM 1411 O O . GLU B 1 26 ? -1.46 -19.562 -17.609 1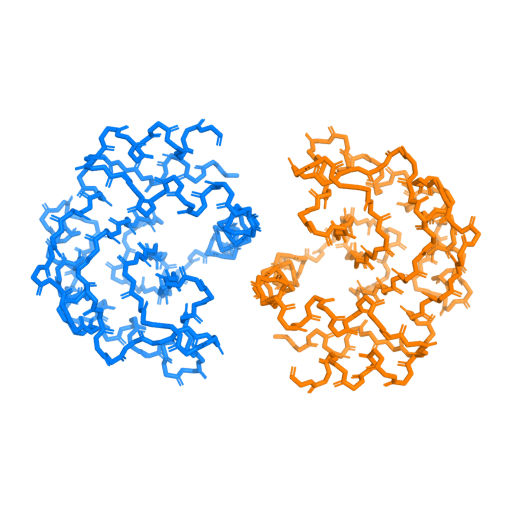 98.75 26 GLU B O 1
ATOM 1416 N N . LYS B 1 27 ? 0.599 -18.719 -17.281 1 98.62 27 LYS B N 1
ATOM 1417 C CA . LYS B 1 27 ? 0.937 -19.703 -16.266 1 98.62 27 LYS B CA 1
ATOM 1418 C C . LYS B 1 27 ? 0.011 -19.594 -15.062 1 98.62 27 LYS B C 1
ATOM 1420 O O . LYS B 1 27 ? -0.464 -20.609 -14.539 1 98.62 27 LYS B O 1
ATOM 1425 N N . VAL B 1 28 ? -0.262 -18.406 -14.625 1 98.62 28 VAL B N 1
ATOM 1426 C CA . VAL B 1 28 ? -1.144 -18.172 -13.484 1 98.62 28 VAL B CA 1
ATOM 1427 C C . VAL B 1 28 ? -2.551 -18.672 -13.805 1 98.62 28 VAL B C 1
ATOM 1429 O O . VAL B 1 28 ? -3.16 -19.391 -13.008 1 98.62 28 VAL B O 1
ATOM 1432 N N . ALA B 1 29 ? -3.018 -18.281 -14.984 1 98.5 29 ALA B N 1
ATOM 1433 C CA . ALA B 1 29 ? -4.355 -18.703 -15.391 1 98.5 29 ALA B CA 1
ATOM 1434 C C . ALA B 1 29 ? -4.449 -20.234 -15.461 1 98.5 29 ALA B C 1
ATOM 1436 O O . ALA B 1 29 ? -5.461 -20.812 -15.07 1 98.5 29 ALA B O 1
ATOM 1437 N N . GLU B 1 30 ? -3.408 -20.844 -15.969 1 97.81 30 GLU B N 1
ATOM 1438 C CA . GLU B 1 30 ? -3.361 -22.297 -16.062 1 97.81 30 GLU B CA 1
ATOM 1439 C C . GLU B 1 30 ? -3.525 -22.938 -14.688 1 97.81 30 GLU B C 1
ATOM 1441 O O . GLU B 1 30 ? -4.344 -23.859 -14.516 1 97.81 30 GLU B O 1
ATOM 1446 N N . VAL B 1 31 ? -2.824 -22.469 -13.719 1 97.25 31 VAL B N 1
ATOM 1447 C CA . VAL B 1 31 ? -2.863 -23 -12.352 1 97.25 31 VAL B CA 1
ATOM 1448 C C . VAL B 1 31 ? -4.258 -22.797 -11.766 1 97.25 31 VAL B C 1
ATOM 1450 O O . VAL B 1 31 ? -4.809 -23.703 -11.133 1 97.25 31 VAL B O 1
ATOM 1453 N N . LEU B 1 32 ? -4.867 -21.688 -11.992 1 97.81 32 LEU B N 1
ATOM 1454 C CA . LEU B 1 32 ? -6.145 -21.312 -11.383 1 97.81 32 LEU B CA 1
ATOM 1455 C C . LEU B 1 32 ? -7.293 -22.078 -12.031 1 97.81 32 LEU B C 1
ATOM 1457 O O . LEU B 1 32 ? -8.273 -22.422 -11.359 1 97.81 32 LEU B O 1
ATOM 1461 N N . VAL B 1 33 ? -7.16 -22.359 -13.344 1 97.31 33 VAL B N 1
ATOM 1462 C CA . VAL B 1 33 ? -8.156 -23.203 -14.008 1 97.31 33 VAL B CA 1
ATOM 1463 C C . VAL B 1 33 ? -8.102 -24.625 -13.445 1 97.31 33 VAL B C 1
ATOM 1465 O O . VAL B 1 33 ? -9.141 -25.203 -13.133 1 97.31 33 VAL B O 1
ATOM 1468 N N . LYS B 1 34 ? -6.887 -25.125 -13.352 1 95.88 34 LYS B N 1
ATOM 1469 C CA . LYS B 1 34 ? -6.695 -26.469 -12.828 1 95.88 34 LYS B CA 1
ATOM 1470 C C . LYS B 1 34 ? -7.285 -26.609 -11.43 1 95.88 34 LYS B C 1
ATOM 1472 O O . LYS B 1 34 ? -7.887 -27.625 -11.094 1 95.88 34 LYS B O 1
ATOM 1477 N N . GLU B 1 35 ? -7.1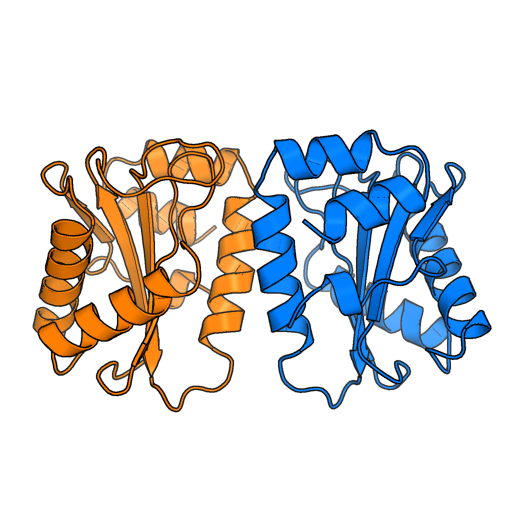52 -25.578 -10.641 1 94.75 35 GLU B N 1
ATOM 1478 C CA . GLU B 1 35 ? -7.652 -25.578 -9.266 1 94.75 35 GLU B CA 1
ATOM 1479 C C . GLU B 1 35 ? -9.148 -25.297 -9.227 1 94.75 35 GLU B C 1
ATOM 1481 O O . GLU B 1 35 ? -9.797 -25.5 -8.195 1 94.75 35 GLU B O 1
ATOM 1486 N N . GLY B 1 36 ? -9.703 -24.766 -10.336 1 96.44 36 GLY B N 1
ATOM 1487 C CA . GLY B 1 36 ? -11.125 -24.453 -10.414 1 96.44 36 GLY B CA 1
ATOM 1488 C C . GLY B 1 36 ? -11.469 -23.094 -9.844 1 96.44 36 GLY B C 1
ATOM 1489 O O . GLY B 1 36 ? -12.617 -22.828 -9.484 1 96.44 36 GLY B O 1
ATOM 1490 N N . SER B 1 37 ? -10.508 -22.266 -9.711 1 96.81 37 SER B N 1
ATOM 1491 C CA . SER B 1 37 ? -10.711 -20.953 -9.078 1 96.81 37 SER B CA 1
ATOM 1492 C C . SER B 1 37 ? -11.188 -19.922 -10.086 1 96.81 37 SER B C 1
ATOM 1494 O O . SER B 1 37 ? -11.734 -18.875 -9.711 1 96.81 37 SER B O 1
ATOM 1496 N N . ILE B 1 38 ? -10.898 -20.172 -11.359 1 98 38 ILE B N 1
ATOM 1497 C CA . ILE B 1 38 ? -11.406 -19.297 -12.406 1 98 38 ILE B CA 1
ATOM 1498 C C . ILE B 1 38 ? -12.148 -20.109 -13.461 1 98 38 ILE B C 1
ATOM 1500 O O . ILE B 1 38 ? -11.906 -21.312 -13.609 1 98 38 ILE B O 1
ATOM 1504 N N . THR B 1 39 ? -13.047 -19.453 -14.164 1 97.44 39 THR B N 1
ATOM 1505 C CA . THR B 1 39 ? -13.945 -20.188 -15.047 1 97.44 39 THR B CA 1
ATOM 1506 C C . THR B 1 39 ? -13.555 -20 -16.516 1 97.44 39 THR B C 1
ATOM 1508 O O . THR B 1 39 ? -14.023 -20.719 -17.391 1 97.44 39 THR B O 1
ATOM 1511 N N . ASN B 1 40 ? -12.758 -18.969 -16.766 1 97.81 40 ASN B N 1
ATOM 1512 C CA . ASN B 1 40 ? -12.328 -18.672 -18.125 1 97.81 40 ASN B CA 1
ATOM 1513 C C . ASN B 1 40 ? -10.945 -18.031 -18.156 1 97.81 40 ASN B C 1
ATOM 1515 O O . ASN B 1 40 ? -10.789 -16.859 -17.844 1 97.81 40 ASN B O 1
ATOM 1519 N N . SER B 1 41 ? -9.984 -18.812 -18.547 1 97.81 41 SER B N 1
ATOM 1520 C CA . SER B 1 41 ? -8.586 -18.391 -18.5 1 97.81 41 SER B CA 1
ATOM 1521 C C . SER B 1 41 ? -8.344 -17.188 -19.422 1 97.81 41 SER B C 1
ATOM 1523 O O . SER B 1 41 ? -7.746 -16.203 -19 1 97.81 41 SER B O 1
ATOM 1525 N N . LYS B 1 42 ? -8.781 -17.266 -20.656 1 98.31 42 LYS B N 1
ATOM 1526 C CA . LYS B 1 42 ? -8.539 -16.203 -21.641 1 98.31 42 LYS B CA 1
ATOM 1527 C C . LYS B 1 42 ? -9.148 -14.883 -21.188 1 98.31 42 LYS B C 1
ATOM 1529 O O . LYS B 1 42 ? -8.523 -13.828 -21.312 1 98.31 42 LYS B O 1
ATOM 1534 N N . LYS B 1 43 ? -10.32 -14.938 -20.656 1 98.44 43 LYS B N 1
ATOM 1535 C CA . LYS B 1 43 ? -11 -13.719 -20.25 1 98.44 43 LYS B CA 1
ATOM 1536 C C . LYS B 1 43 ? -10.398 -13.156 -18.969 1 98.44 43 LYS B C 1
ATOM 1538 O O . LYS B 1 43 ? -10.328 -11.938 -18.781 1 98.44 43 LYS B O 1
ATOM 1543 N N . PHE B 1 44 ? -10.031 -14.062 -18.094 1 98.56 44 PHE B N 1
ATOM 1544 C CA . PHE B 1 44 ? -9.32 -13.602 -16.891 1 98.56 44 PHE B CA 1
ATOM 1545 C C . PHE B 1 44 ? -8.039 -12.883 -17.281 1 98.56 44 PHE B C 1
ATOM 1547 O O . PHE B 1 44 ? -7.75 -11.797 -16.766 1 98.56 44 PHE B O 1
ATOM 1554 N N . ILE B 1 45 ? -7.258 -13.445 -18.188 1 98.75 45 ILE B N 1
ATOM 1555 C CA . ILE B 1 45 ? -6.016 -12.844 -18.672 1 98.75 45 ILE B CA 1
ATOM 1556 C C . ILE B 1 45 ? -6.312 -11.477 -19.297 1 98.75 45 ILE B C 1
ATOM 1558 O O . ILE B 1 45 ? -5.59 -10.508 -19.062 1 98.75 45 ILE B O 1
ATOM 1562 N N . ARG B 1 46 ? -7.367 -11.383 -20.062 1 98.62 46 ARG B N 1
ATOM 1563 C CA . ARG B 1 46 ? -7.773 -10.117 -20.656 1 98.62 46 ARG B CA 1
ATOM 1564 C C . ARG B 1 46 ? -8.055 -9.07 -19.594 1 98.62 46 ARG B C 1
ATOM 1566 O O . ARG B 1 46 ? -7.668 -7.91 -19.719 1 98.62 46 ARG B O 1
ATOM 1573 N N . ASP B 1 47 ? -8.727 -9.508 -18.547 1 98.38 47 ASP B N 1
ATOM 1574 C CA . ASP B 1 47 ? -9.031 -8.586 -17.453 1 98.38 47 ASP B CA 1
ATOM 1575 C C . ASP B 1 47 ? -7.754 -8.094 -16.781 1 98.38 47 ASP B C 1
ATOM 1577 O O . ASP B 1 47 ? -7.66 -6.922 -16.406 1 98.38 47 ASP B O 1
ATOM 1581 N N . LEU B 1 48 ? -6.762 -8.945 -16.609 1 98.38 48 LEU B N 1
ATOM 1582 C CA . LEU B 1 48 ? -5.469 -8.539 -16.062 1 98.38 48 LEU B CA 1
ATOM 1583 C C . LEU B 1 48 ? -4.805 -7.504 -16.969 1 98.38 48 LEU B C 1
ATOM 1585 O O . LEU B 1 48 ? -4.277 -6.5 -16.484 1 98.38 48 LEU B O 1
ATOM 1589 N N . TYR B 1 49 ? -4.852 -7.75 -18.234 1 98.44 49 TYR B N 1
ATOM 1590 C CA . TYR B 1 49 ? -4.242 -6.812 -19.188 1 98.44 49 TYR B CA 1
ATOM 1591 C C . TYR B 1 49 ? -4.973 -5.477 -19.172 1 98.44 49 TYR B C 1
ATOM 1593 O O . TYR B 1 49 ? -4.348 -4.414 -19.234 1 98.44 49 TYR B O 1
ATOM 1601 N N . ASN B 1 50 ? -6.293 -5.523 -19.188 1 97.94 50 ASN B N 1
ATOM 1602 C CA . ASN B 1 50 ? -7.059 -4.285 -19.109 1 97.94 50 ASN B CA 1
ATOM 1603 C C . ASN B 1 50 ? -6.633 -3.434 -17.906 1 97.94 50 ASN B C 1
ATOM 1605 O O . ASN B 1 50 ? -6.457 -2.223 -18.031 1 97.94 50 ASN B O 1
ATOM 1609 N N . ARG B 1 51 ? -6.484 -4.066 -16.75 1 95.94 51 ARG B N 1
ATOM 1610 C CA . ARG B 1 51 ? -6.031 -3.365 -15.562 1 95.94 51 ARG B CA 1
ATOM 1611 C C . ARG B 1 51 ? -4.613 -2.836 -15.742 1 95.94 51 ARG B C 1
ATOM 1613 O O . ARG B 1 51 ? -4.301 -1.722 -15.32 1 95.94 51 ARG B O 1
ATOM 1620 N N . GLU B 1 52 ? -3.711 -3.582 -16.375 1 96.38 52 GLU B N 1
ATOM 1621 C CA . GLU B 1 52 ? -2.322 -3.207 -16.625 1 96.38 52 GLU B CA 1
ATOM 1622 C C . GLU B 1 52 ? -2.232 -2.01 -17.562 1 96.38 52 GLU B C 1
ATOM 1624 O O . GLU B 1 52 ? -1.32 -1.188 -17.438 1 96.38 52 GLU B O 1
ATOM 1629 N N . GLU B 1 53 ? -3.18 -1.88 -18.406 1 94.88 53 GLU B N 1
ATOM 1630 C CA . GLU B 1 53 ? -3.184 -0.807 -19.391 1 94.88 53 GLU B CA 1
ATOM 1631 C C . GLU B 1 53 ? -3.539 0.532 -18.75 1 94.88 53 GLU B C 1
ATOM 1633 O O . GLU B 1 53 ? -3.162 1.589 -19.266 1 94.88 53 GLU B O 1
ATOM 1638 N N . GLU B 1 54 ? -4.277 0.52 -17.75 1 91.88 54 GLU B N 1
ATOM 1639 C CA . GLU B 1 54 ? -4.598 1.753 -17.031 1 91.88 54 GLU B CA 1
ATOM 1640 C C . GLU B 1 54 ? -3.344 2.387 -16.438 1 91.88 54 GLU B C 1
ATOM 1642 O O . GLU B 1 54 ? -3.047 3.555 -16.703 1 91.88 54 GLU B O 1
ATOM 1647 N N . THR B 1 55 ? -2.654 1.663 -15.594 1 89 55 THR B N 1
ATOM 1648 C CA . THR B 1 55 ? -1.372 2.006 -14.984 1 89 55 THR B CA 1
ATOM 1649 C C . THR B 1 55 ? -0.58 0.747 -14.648 1 89 55 THR B C 1
ATOM 1651 O O . THR B 1 55 ? -1.117 -0.189 -14.047 1 89 55 THR B O 1
ATOM 1654 N N . SER B 1 56 ? 0.652 0.782 -15.008 1 93.06 56 SER B N 1
ATOM 1655 C CA . SER B 1 56 ? 1.473 -0.394 -14.742 1 93.06 56 SER B CA 1
ATOM 1656 C C . SER B 1 56 ? 1.438 -0.765 -13.258 1 93.06 56 SER B C 1
ATOM 1658 O O . SER B 1 56 ? 1.438 0.114 -12.398 1 93.06 56 SER B O 1
ATOM 1660 N N . THR B 1 57 ? 1.528 -2.057 -13.016 1 94.75 57 THR B N 1
ATOM 1661 C CA . THR B 1 57 ? 1.504 -2.549 -11.641 1 94.75 57 THR B CA 1
ATOM 1662 C C . THR B 1 57 ? 2.898 -2.977 -11.195 1 94.75 57 THR B C 1
ATOM 1664 O O . THR B 1 57 ? 3.059 -3.592 -10.141 1 94.75 57 THR B O 1
ATOM 1667 N N . GLY B 1 58 ? 3.893 -2.697 -12.117 1 95.44 58 GLY B N 1
ATOM 1668 C CA . GLY B 1 58 ? 5.273 -2.883 -11.703 1 95.44 58 GLY B CA 1
ATOM 1669 C C . GLY B 1 58 ? 5.695 -1.93 -10.594 1 95.44 58 GLY B C 1
ATOM 1670 O O . GLY B 1 58 ? 5.598 -0.711 -10.75 1 95.44 58 GLY B O 1
ATOM 1671 N N . ILE B 1 59 ? 6.094 -2.605 -9.547 1 92.62 59 ILE B N 1
ATOM 1672 C CA . ILE B 1 59 ? 6.582 -1.772 -8.453 1 92.62 59 ILE B CA 1
ATOM 1673 C C . ILE B 1 59 ? 8.109 -1.816 -8.414 1 92.62 59 ILE B C 1
ATOM 1675 O O . ILE B 1 59 ? 8.742 -2.441 -9.266 1 92.62 59 ILE B O 1
ATOM 1679 N N . GLU B 1 60 ? 8.805 -1.227 -7.492 1 90.75 60 GLU B N 1
ATOM 1680 C CA . GLU B 1 60 ? 10.266 -1.139 -7.461 1 90.75 60 GLU B CA 1
ATOM 1681 C C . GLU B 1 60 ? 10.883 -2.439 -6.961 1 90.75 60 GLU B C 1
ATOM 1683 O O . GLU B 1 60 ? 10.172 -3.346 -6.523 1 90.75 60 GLU B O 1
ATOM 1688 N N . ALA B 1 61 ? 12.125 -2.615 -7.25 1 93.19 61 ALA B N 1
ATOM 1689 C CA . ALA B 1 61 ? 12.953 -3.678 -6.695 1 93.19 61 ALA B CA 1
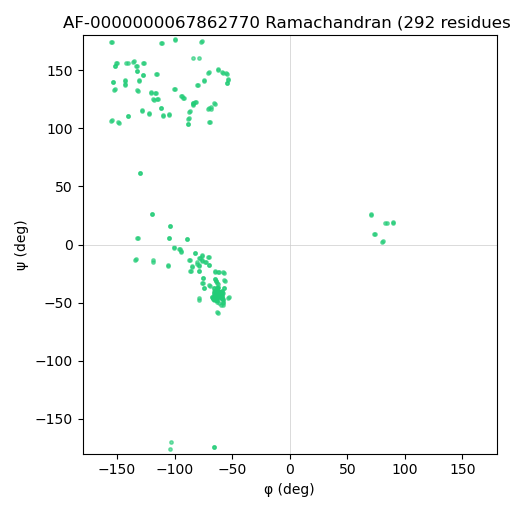ATOM 1690 C C . ALA B 1 61 ? 12.555 -5.039 -7.25 1 93.19 61 ALA B C 1
ATOM 1692 O O . ALA B 1 61 ? 12.633 -6.051 -6.551 1 93.19 61 ALA B O 1
ATOM 1693 N N . GLY B 1 62 ? 11.961 -5.043 -8.453 1 96.38 62 GLY B N 1
ATOM 1694 C CA . GLY B 1 62 ? 11.75 -6.293 -9.164 1 96.38 62 GLY B CA 1
ATOM 1695 C C . GLY B 1 62 ? 10.422 -6.953 -8.828 1 96.38 62 GLY B C 1
ATOM 1696 O O . GLY B 1 62 ? 10.25 -8.156 -9.047 1 96.38 62 GLY B O 1
ATOM 1697 N N . PHE B 1 63 ? 9.516 -6.164 -8.289 1 97.62 63 PHE B N 1
ATOM 1698 C CA . PHE B 1 63 ? 8.234 -6.734 -7.887 1 97.62 63 PHE B CA 1
ATOM 1699 C C . PHE B 1 63 ? 7.094 -6.145 -8.703 1 97.62 63 PHE B C 1
ATOM 1701 O O . PHE B 1 63 ? 7.156 -4.984 -9.117 1 97.62 63 PHE B O 1
ATOM 1708 N N . GLY B 1 64 ? 6.102 -6.902 -8.969 1 97.56 64 GLY B N 1
ATOM 1709 C CA . GLY B 1 64 ? 4.84 -6.469 -9.547 1 97.56 64 GLY B CA 1
ATOM 1710 C C . GLY B 1 64 ? 3.627 -7.02 -8.828 1 97.56 64 GLY B C 1
ATOM 1711 O O . GLY B 1 64 ? 3.691 -8.094 -8.227 1 97.56 64 GLY B O 1
ATOM 1712 N N . ILE B 1 65 ? 2.471 -6.309 -8.891 1 97.69 65 ILE B N 1
ATOM 1713 C CA . ILE B 1 65 ? 1.24 -6.773 -8.258 1 97.69 65 ILE B CA 1
ATOM 1714 C C . ILE B 1 65 ? 0.091 -6.715 -9.266 1 97.69 65 ILE B C 1
ATOM 1716 O O . ILE B 1 65 ? -0.933 -6.078 -9.008 1 97.69 65 ILE B O 1
ATOM 1720 N N . PRO B 1 66 ? 0.176 -7.457 -10.359 1 98.25 66 PRO B N 1
ATOM 1721 C CA . PRO B 1 66 ? -0.992 -7.473 -11.242 1 98.25 66 PRO B CA 1
ATOM 1722 C C . PRO B 1 66 ? -2.275 -7.875 -10.516 1 98.25 66 PRO B C 1
ATOM 1724 O O . PRO B 1 66 ? -2.248 -8.75 -9.648 1 98.25 66 PRO B O 1
ATOM 1727 N N . HIS B 1 67 ? -3.309 -7.18 -10.859 1 97.62 67 HIS B N 1
ATOM 1728 C CA . HIS B 1 67 ? -4.57 -7.484 -10.195 1 97.62 67 HIS B CA 1
ATOM 1729 C C . HIS B 1 67 ? -5.758 -7.148 -11.086 1 97.62 67 HIS B C 1
ATOM 1731 O O . HIS B 1 67 ? -5.648 -6.312 -11.984 1 97.62 67 HIS B O 1
ATOM 1737 N N . ALA B 1 68 ? -6.855 -7.82 -10.891 1 96.56 68 ALA B N 1
ATOM 1738 C CA . ALA B 1 68 ? -8.062 -7.559 -11.672 1 96.56 68 ALA B CA 1
ATOM 1739 C C . ALA B 1 68 ? -9.312 -7.945 -10.891 1 96.56 68 ALA B C 1
ATOM 1741 O O . ALA B 1 68 ? -9.312 -8.93 -10.148 1 96.56 68 ALA B O 1
ATOM 1742 N N . LYS B 1 69 ? -10.344 -7.129 -10.992 1 96.06 69 LYS B N 1
ATOM 1743 C CA . LYS B 1 69 ? -11.711 -7.547 -10.727 1 96.06 69 LYS B CA 1
ATOM 1744 C C . LYS B 1 69 ? -12.32 -8.258 -11.93 1 96.06 69 LYS B C 1
ATOM 1746 O O . LYS B 1 69 ? -12.32 -7.711 -13.039 1 96.06 69 LYS B O 1
ATOM 1751 N N . SER B 1 70 ? -12.773 -9.484 -11.719 1 97.62 70 SER B N 1
ATOM 1752 C CA . SER B 1 70 ? -13.18 -10.289 -12.867 1 97.62 70 SER B CA 1
ATOM 1753 C C . SER B 1 70 ? -14.398 -11.141 -12.531 1 97.62 70 SER B C 1
ATOM 1755 O O . SER B 1 70 ? -14.469 -11.75 -11.461 1 97.62 70 SER B O 1
ATOM 1757 N N . LYS B 1 71 ? -15.336 -11.211 -13.469 1 97 71 LYS B N 1
ATOM 1758 C CA . LYS B 1 71 ? -16.5 -12.062 -13.273 1 97 71 LYS B CA 1
ATOM 1759 C C . LYS B 1 71 ? -16.125 -13.539 -13.359 1 97 71 LYS B C 1
ATOM 1761 O O . LYS B 1 71 ? -16.922 -14.414 -13 1 97 71 LYS B O 1
ATOM 1766 N N . TYR B 1 72 ? -14.922 -13.789 -13.797 1 98.38 72 TYR B N 1
ATOM 1767 C CA . TYR B 1 72 ? -14.492 -15.164 -14.023 1 98.38 72 TYR B CA 1
ATOM 1768 C C . TYR B 1 72 ? -13.734 -15.703 -12.82 1 98.38 72 TYR B C 1
ATOM 1770 O O . TYR B 1 72 ? -13.328 -16.859 -12.805 1 98.38 72 TYR B O 1
ATOM 1778 N N . VAL B 1 73 ? -13.508 -14.859 -11.828 1 97.88 73 VAL B N 1
ATOM 1779 C CA . VAL B 1 73 ? -12.898 -15.258 -10.562 1 97.88 73 VAL B CA 1
ATOM 1780 C C . VAL B 1 73 ? -13.992 -15.633 -9.562 1 97.88 73 VAL B C 1
ATOM 1782 O O . VAL B 1 73 ? -14.906 -14.852 -9.305 1 97.88 73 VAL B O 1
ATOM 1785 N N . LYS B 1 74 ? -13.898 -16.812 -9.008 1 97.12 74 LYS B N 1
ATOM 1786 C CA . LYS B 1 74 ? -14.945 -17.328 -8.141 1 97.12 74 LYS B CA 1
ATOM 1787 C C . LYS B 1 74 ? -14.859 -16.719 -6.746 1 97.12 74 LYS B C 1
ATOM 1789 O O . LYS B 1 74 ? -15.883 -16.375 -6.145 1 97.12 74 LYS B O 1
ATOM 1794 N N . GLU B 1 75 ? -13.727 -16.688 -6.172 1 95.38 75 GLU B N 1
ATOM 1795 C CA . GLU B 1 75 ? -13.406 -16.141 -4.859 1 95.38 75 GLU B CA 1
ATOM 1796 C C . GLU B 1 75 ? -12.07 -15.406 -4.879 1 95.38 75 GLU B C 1
ATOM 1798 O O . GLU B 1 75 ? -11.234 -15.656 -5.746 1 95.38 75 GLU B O 1
ATOM 1803 N N . PRO B 1 76 ? -11.93 -14.484 -3.924 1 96.06 76 PRO B N 1
ATOM 1804 C CA . PRO B 1 76 ? -10.648 -13.781 -3.879 1 96.06 76 PRO B CA 1
ATOM 1805 C C . PRO B 1 76 ? -9.453 -14.734 -3.822 1 96.06 76 PRO B C 1
ATOM 1807 O O . PRO B 1 76 ? -9.5 -15.75 -3.119 1 96.06 76 PRO B O 1
ATOM 1810 N N . LEU B 1 77 ? -8.383 -14.344 -4.531 1 95.94 77 LEU B N 1
ATOM 1811 C CA . LEU B 1 77 ? -7.227 -15.227 -4.586 1 95.94 77 LEU B CA 1
ATOM 1812 C C . LEU B 1 77 ? -5.941 -14.422 -4.773 1 95.94 77 LEU B C 1
ATOM 1814 O O . LEU B 1 77 ? -5.977 -13.297 -5.266 1 95.94 77 LEU B O 1
ATOM 1818 N N . ILE B 1 78 ? -4.84 -15.031 -4.359 1 97.56 78 ILE B N 1
ATOM 1819 C CA . ILE B 1 78 ? -3.492 -14.516 -4.586 1 97.56 78 ILE B CA 1
ATOM 1820 C C . ILE B 1 78 ? -2.596 -15.633 -5.113 1 97.56 78 ILE B C 1
ATOM 1822 O O . ILE B 1 78 ? -2.656 -16.766 -4.633 1 97.56 78 ILE B O 1
ATOM 1826 N N . VAL B 1 79 ? -1.864 -15.352 -6.148 1 98.06 79 VAL B N 1
ATOM 1827 C CA . VAL B 1 79 ? -0.811 -16.234 -6.633 1 98.06 79 VAL B CA 1
ATOM 1828 C C . VAL B 1 79 ? 0.543 -15.539 -6.52 1 98.06 79 VAL B C 1
ATOM 1830 O O . VAL B 1 79 ? 0.679 -14.367 -6.887 1 98.06 79 VAL B O 1
ATOM 1833 N N . PHE B 1 80 ? 1.475 -16.203 -5.965 1 98.44 80 PHE B N 1
ATOM 1834 C CA . PHE B 1 80 ? 2.846 -15.711 -5.969 1 98.44 80 PHE B CA 1
ATOM 1835 C C . PHE B 1 80 ? 3.67 -16.406 -7.043 1 98.44 80 PHE B C 1
ATOM 1837 O O . PHE B 1 80 ? 3.615 -17.641 -7.172 1 98.44 80 PHE B O 1
ATOM 1844 N N . VAL B 1 81 ? 4.414 -15.641 -7.797 1 98.62 81 VAL B N 1
ATOM 1845 C CA . VAL B 1 81 ? 5.234 -16.219 -8.859 1 98.62 81 VAL B CA 1
ATOM 1846 C C . VAL B 1 81 ? 6.672 -15.719 -8.727 1 98.62 81 VAL B C 1
ATOM 1848 O O . VAL B 1 81 ? 6.93 -14.516 -8.75 1 98.62 81 VAL B O 1
ATOM 1851 N N . HIS B 1 82 ? 7.504 -16.578 -8.477 1 98.62 82 HIS B N 1
ATOM 1852 C CA . HIS B 1 82 ? 8.938 -16.375 -8.664 1 98.62 82 HIS B CA 1
ATOM 1853 C C . HIS B 1 82 ? 9.375 -16.75 -10.07 1 98.62 82 HIS B C 1
ATOM 1855 O O . HIS B 1 82 ? 9.484 -17.938 -10.391 1 98.62 82 HIS B O 1
ATOM 1861 N N . SER B 1 83 ? 9.625 -15.797 -10.922 1 98.5 83 SER B N 1
ATOM 1862 C CA . SER B 1 83 ? 9.836 -16.016 -12.352 1 98.5 83 SER B CA 1
ATOM 1863 C C . SER B 1 83 ? 11.281 -15.727 -12.75 1 98.5 83 SER B C 1
ATOM 1865 O O . SER B 1 83 ? 12.117 -15.43 -11.891 1 98.5 83 SER B O 1
ATOM 1867 N N . GLY B 1 84 ? 11.656 -16.016 -14.023 1 98.06 84 GLY B N 1
ATOM 1868 C CA . GLY B 1 84 ? 12.828 -15.391 -14.602 1 98.06 84 GLY B CA 1
ATOM 1869 C C . GLY B 1 84 ? 12.68 -13.891 -14.781 1 98.06 84 GLY B C 1
ATOM 1870 O O . GLY B 1 84 ? 11.719 -13.297 -14.289 1 98.06 84 GLY B O 1
ATOM 1871 N N . ILE B 1 85 ? 13.656 -13.281 -15.406 1 98.12 85 ILE B N 1
ATOM 1872 C CA . ILE B 1 85 ? 13.562 -11.859 -15.703 1 98.12 85 ILE B CA 1
ATOM 1873 C C . ILE B 1 85 ? 12.516 -11.625 -16.797 1 98.12 85 ILE B C 1
ATOM 1875 O O . ILE B 1 85 ? 12.648 -12.133 -17.906 1 98.12 85 ILE B O 1
ATOM 1879 N N . ILE B 1 86 ? 11.484 -10.898 -16.406 1 98.44 86 ILE B N 1
ATOM 1880 C CA . ILE B 1 86 ? 10.445 -10.602 -17.406 1 98.44 86 ILE B CA 1
ATOM 1881 C C . ILE B 1 86 ? 10.859 -9.391 -18.234 1 98.44 86 ILE B C 1
ATOM 1883 O O . ILE B 1 86 ? 10.977 -8.281 -17.703 1 98.44 86 ILE B O 1
ATOM 1887 N N . ILE B 1 87 ? 10.984 -9.484 -19.484 1 97.62 87 ILE B N 1
ATOM 1888 C CA . ILE B 1 87 ? 11.703 -8.539 -20.328 1 97.62 87 ILE B CA 1
ATOM 1889 C C . ILE B 1 87 ? 10.781 -7.379 -20.703 1 97.62 87 ILE B C 1
ATOM 1891 O O . ILE B 1 87 ? 11.242 -6.324 -21.141 1 97.62 87 ILE B O 1
ATOM 1895 N N . ASP B 1 88 ? 9.492 -7.492 -20.609 1 97.81 88 ASP B N 1
ATOM 1896 C CA . ASP B 1 88 ? 8.547 -6.461 -21.016 1 97.81 88 ASP B CA 1
ATOM 1897 C C . ASP B 1 88 ? 7.699 -6 -19.828 1 97.81 88 ASP B C 1
ATOM 1899 O O . ASP B 1 88 ? 6.555 -5.578 -20 1 97.81 88 ASP B O 1
ATOM 1903 N N . TYR B 1 89 ? 8.172 -6.113 -18.641 1 97.75 89 TYR B N 1
ATOM 1904 C CA . TYR B 1 89 ? 7.512 -5.734 -17.391 1 97.75 89 TYR B CA 1
ATOM 1905 C C . TYR B 1 89 ? 8.5 -5.098 -16.422 1 97.75 89 TYR B C 1
ATOM 1907 O O . TYR B 1 89 ? 9.375 -5.777 -15.891 1 97.75 89 TYR B O 1
ATOM 1915 N N . PHE B 1 90 ? 8.344 -3.748 -16.172 1 96.38 90 PHE B N 1
ATOM 1916 C CA . PHE B 1 90 ? 9.344 -3.002 -15.43 1 96.38 90 PHE B CA 1
ATOM 1917 C C . PHE B 1 90 ? 8.703 -2.238 -14.273 1 96.38 90 PHE B C 1
ATOM 1919 O O . PHE B 1 90 ? 7.535 -1.848 -14.359 1 96.38 90 PHE B O 1
ATOM 1926 N N . GLY B 1 91 ? 9.484 -2.168 -13.234 1 93.69 91 GLY B N 1
ATOM 1927 C CA . GLY B 1 91 ? 9.07 -1.309 -12.133 1 93.69 91 GLY B CA 1
ATOM 1928 C C . GLY B 1 91 ? 9.305 0.165 -12.414 1 93.69 91 GLY B C 1
ATOM 1929 O O . GLY B 1 91 ? 9.883 0.527 -13.438 1 93.69 91 GLY B O 1
ATOM 1930 N N . LEU B 1 92 ? 8.844 0.985 -11.492 1 86.75 92 LEU B N 1
ATOM 1931 C CA . LEU B 1 92 ? 9.031 2.43 -11.594 1 86.75 92 LEU B CA 1
ATOM 1932 C C . LEU B 1 92 ? 10.508 2.789 -11.586 1 86.75 92 LEU B C 1
ATOM 1934 O O . LEU B 1 92 ? 10.891 3.865 -12.055 1 86.75 92 LEU B O 1
ATOM 1938 N N . ASP B 1 93 ? 11.336 1.975 -11.062 1 89.75 93 ASP B N 1
ATOM 1939 C CA . ASP B 1 93 ? 12.781 2.178 -11.031 1 89.75 93 ASP B CA 1
ATOM 1940 C C . ASP B 1 93 ? 13.445 1.585 -12.273 1 89.75 93 ASP B C 1
ATOM 1942 O O . ASP B 1 93 ? 14.664 1.419 -12.312 1 89.75 93 ASP B O 1
ATOM 1946 N N . ASP B 1 94 ? 12.664 1.098 -13.188 1 93.06 94 ASP B N 1
ATOM 1947 C CA . ASP B 1 94 ? 13.102 0.518 -14.453 1 93.06 94 ASP B CA 1
ATOM 1948 C C . ASP B 1 94 ? 13.727 -0.86 -14.242 1 93.06 94 ASP B C 1
ATOM 1950 O O . ASP B 1 94 ? 14.352 -1.411 -15.148 1 93.06 94 ASP B O 1
ATOM 1954 N N . SER B 1 95 ? 13.609 -1.384 -13.055 1 93.62 95 SER B N 1
ATOM 1955 C CA . SER B 1 95 ? 14.07 -2.752 -12.828 1 93.62 95 SER B CA 1
ATOM 1956 C C . SER B 1 95 ? 13.102 -3.762 -13.438 1 93.62 95 SER B C 1
ATOM 1958 O O . SER B 1 95 ? 11.883 -3.588 -13.359 1 93.62 95 SER B O 1
ATOM 1960 N N . PRO B 1 96 ? 13.68 -4.828 -14.031 1 96.62 96 PRO B N 1
ATOM 1961 C CA . PRO B 1 96 ? 12.781 -5.879 -14.523 1 96.62 96 PRO B CA 1
ATOM 1962 C C . PRO B 1 96 ? 12.125 -6.672 -13.398 1 96.62 96 PRO B C 1
ATOM 1964 O O . PRO B 1 96 ? 12.742 -6.887 -12.352 1 96.62 96 PRO B O 1
ATOM 1967 N N . ILE B 1 97 ? 10.945 -7.109 -13.648 1 98.19 97 ILE B N 1
ATOM 1968 C CA . ILE B 1 97 ? 10.188 -7.848 -12.648 1 98.19 97 ILE B CA 1
ATOM 1969 C C . ILE B 1 97 ? 10.656 -9.305 -12.609 1 98.19 97 ILE B C 1
ATOM 1971 O O . ILE B 1 97 ? 10.883 -9.914 -13.656 1 98.19 97 ILE B O 1
ATOM 1975 N N . GLU B 1 98 ? 10.797 -9.797 -11.383 1 98.31 98 GLU B N 1
ATOM 1976 C CA . GLU B 1 98 ? 11.18 -11.195 -11.227 1 98.31 98 GLU B CA 1
ATOM 1977 C C . GLU B 1 98 ? 10.312 -11.891 -10.18 1 98.31 98 GLU B C 1
ATOM 1979 O O . GLU B 1 98 ? 10.391 -13.109 -10.008 1 98.31 98 GLU B O 1
ATOM 1984 N N . CYS B 1 99 ? 9.555 -11.148 -9.398 1 98.56 99 CYS B N 1
ATOM 1985 C CA . CYS B 1 99 ? 8.562 -11.648 -8.461 1 98.56 99 CYS B CA 1
ATOM 1986 C C . CYS B 1 99 ? 7.238 -10.914 -8.617 1 98.56 99 CYS B C 1
ATOM 1988 O O . CYS B 1 99 ? 7.223 -9.695 -8.82 1 98.56 99 CYS B O 1
ATOM 1990 N N . SER B 1 100 ? 6.16 -11.656 -8.508 1 98.62 100 SER B N 1
ATOM 1991 C CA . SER B 1 100 ? 4.855 -11.031 -8.664 1 98.62 100 SER B CA 1
ATOM 1992 C C . SER B 1 100 ? 3.826 -11.641 -7.719 1 98.62 100 SER B C 1
ATOM 1994 O O . SER B 1 100 ? 3.846 -12.844 -7.465 1 98.62 100 SER B O 1
ATOM 1996 N N . PHE B 1 101 ? 2.977 -10.805 -7.188 1 98.38 101 PHE B N 1
ATOM 1997 C CA . PHE B 1 101 ? 1.721 -11.219 -6.57 1 98.38 101 PHE B CA 1
ATOM 1998 C C . PHE B 1 101 ? 0.54 -10.898 -7.477 1 98.38 101 PHE B C 1
ATOM 2000 O O . PHE B 1 101 ? 0.25 -9.727 -7.73 1 98.38 101 PHE B O 1
ATOM 2007 N N . ILE B 1 102 ? -0.073 -11.906 -7.98 1 98.62 102 ILE B N 1
ATOM 2008 C CA . ILE B 1 102 ? -1.268 -11.695 -8.789 1 98.62 102 ILE B CA 1
ATOM 2009 C C . ILE B 1 102 ? -2.512 -11.797 -7.914 1 98.62 102 ILE B C 1
ATOM 2011 O O . ILE B 1 102 ? -2.68 -12.773 -7.176 1 98.62 102 ILE B O 1
ATOM 2015 N N . ILE B 1 103 ? -3.365 -10.805 -7.98 1 97.75 103 ILE B N 1
ATOM 2016 C CA . ILE B 1 103 ? -4.59 -10.766 -7.191 1 97.75 103 ILE B CA 1
ATOM 2017 C C . ILE B 1 103 ? -5.805 -10.828 -8.117 1 97.75 103 ILE B C 1
ATOM 2019 O O . ILE B 1 103 ? -5.879 -10.094 -9.102 1 97.75 103 ILE B O 1
ATOM 2023 N N . GLY B 1 104 ? -6.652 -11.742 -7.906 1 97.31 104 GLY B N 1
ATOM 2024 C CA . GLY B 1 104 ? -7.949 -11.805 -8.562 1 97.31 104 GLY B CA 1
ATOM 2025 C C . GLY B 1 104 ? -9.109 -11.781 -7.586 1 97.31 104 GLY B C 1
ATOM 2026 O O . GLY B 1 104 ? -9.078 -12.461 -6.559 1 97.31 104 GLY B O 1
ATOM 2027 N N . VAL B 1 105 ? -10.062 -10.938 -7.855 1 97.12 105 VAL B N 1
ATOM 2028 C CA . VAL B 1 105 ? -11.258 -10.906 -7.027 1 97.12 105 VAL B CA 1
ATOM 2029 C C . VAL B 1 105 ? -12.5 -10.898 -7.918 1 97.12 105 VAL B C 1
ATOM 2031 O O . VAL B 1 105 ? -12.469 -10.391 -9.039 1 97.12 105 VAL B O 1
ATOM 2034 N N . PRO B 1 106 ? -13.586 -11.508 -7.352 1 97.44 106 PRO B N 1
ATOM 2035 C CA . PRO B 1 106 ? -14.836 -11.438 -8.117 1 97.44 106 PRO B CA 1
ATOM 2036 C C . PRO B 1 106 ? -15.281 -10.008 -8.398 1 97.44 106 PRO B C 1
ATOM 2038 O O . PRO B 1 106 ? -15.062 -9.117 -7.566 1 97.44 106 PRO B O 1
ATOM 2041 N N . LYS B 1 107 ? -15.914 -9.852 -9.531 1 93.81 107 LYS B N 1
ATOM 2042 C CA . LYS B 1 107 ? -16.375 -8.539 -9.953 1 93.81 107 LYS B CA 1
ATOM 2043 C C . LYS B 1 107 ? -17.297 -7.914 -8.898 1 93.81 107 LYS B C 1
ATOM 2045 O O . LYS B 1 107 ? -17.281 -6.699 -8.695 1 93.81 107 LYS B O 1
ATOM 2050 N N . LYS B 1 108 ? -18 -8.703 -8.203 1 90.75 108 LYS B N 1
ATOM 2051 C CA . LYS B 1 108 ? -19 -8.234 -7.246 1 90.75 108 LYS B CA 1
ATOM 2052 C C . LYS B 1 108 ? -18.375 -7.953 -5.883 1 90.75 108 LYS B C 1
ATOM 2054 O O . LYS B 1 108 ? -19.016 -7.379 -5.004 1 90.75 108 LYS B O 1
ATOM 2059 N N . ALA B 1 109 ? -17.172 -8.398 -5.648 1 85.12 109 ALA B N 1
ATOM 2060 C CA . ALA B 1 109 ? -16.516 -8.211 -4.355 1 85.12 109 ALA B CA 1
ATOM 2061 C C . ALA B 1 109 ? -16.188 -6.738 -4.117 1 85.12 109 ALA B C 1
ATOM 2063 O O . ALA B 1 109 ? -15.492 -6.113 -4.922 1 85.12 109 ALA B O 1
ATOM 2064 N N . THR B 1 110 ? -16.797 -6.223 -3.074 1 81.19 110 THR B N 1
ATOM 2065 C CA . THR B 1 110 ? -16.562 -4.812 -2.787 1 81.19 110 THR B CA 1
ATOM 2066 C C . THR B 1 110 ? -15.32 -4.648 -1.904 1 81.19 110 THR B C 1
ATOM 2068 O O . THR B 1 110 ? -15.234 -5.254 -0.836 1 81.19 110 THR B O 1
ATOM 2071 N N . ASP B 1 111 ? -14.297 -4.098 -2.268 1 86.94 111 ASP B N 1
ATOM 2072 C CA . ASP B 1 111 ? -13.148 -3.521 -1.585 1 86.94 111 ASP B CA 1
ATOM 2073 C C . ASP B 1 111 ? -12.156 -4.605 -1.17 1 86.94 111 ASP B C 1
ATOM 2075 O O . ASP B 1 111 ? -11.133 -4.312 -0.547 1 86.94 111 ASP B O 1
ATOM 2079 N N . VAL B 1 112 ? -12.391 -5.836 -1.498 1 90.88 112 VAL B N 1
ATOM 2080 C CA . VAL B 1 112 ? -11.5 -6.91 -1.067 1 90.88 112 VAL B CA 1
ATOM 2081 C C . VAL B 1 112 ? -10.133 -6.75 -1.729 1 90.88 112 VAL B C 1
ATOM 2083 O O . VAL B 1 112 ? -9.102 -6.945 -1.088 1 90.88 112 VAL B O 1
ATOM 2086 N N . HIS B 1 113 ? -10.188 -6.383 -2.975 1 92.62 113 HIS B N 1
ATOM 2087 C CA . HIS B 1 113 ? -8.914 -6.207 -3.664 1 92.62 113 HIS B CA 1
ATOM 2088 C C . HIS B 1 113 ? -8.094 -5.086 -3.033 1 92.62 113 HIS B C 1
ATOM 2090 O O . HIS B 1 113 ? -6.871 -5.195 -2.918 1 92.62 113 HIS B O 1
ATOM 2096 N N . LEU B 1 114 ? -8.789 -4.051 -2.619 1 91.5 114 LEU B N 1
ATOM 2097 C CA . LEU B 1 114 ? -8.094 -2.932 -1.997 1 91.5 114 LEU B CA 1
ATOM 2098 C C . LEU B 1 114 ? -7.473 -3.348 -0.669 1 91.5 114 LEU B C 1
ATOM 2100 O O . LEU B 1 114 ? -6.367 -2.916 -0.335 1 91.5 114 LEU B O 1
ATOM 2104 N N . GLN B 1 115 ? -8.188 -4.102 0.079 1 92.19 115 GLN B N 1
ATOM 2105 C CA . GLN B 1 115 ? -7.656 -4.613 1.338 1 92.19 115 GLN B CA 1
ATOM 2106 C C . GLN B 1 115 ? -6.391 -5.43 1.108 1 92.19 115 GLN B C 1
ATOM 2108 O O . GLN B 1 115 ? -5.383 -5.227 1.791 1 92.19 115 GLN B O 1
ATOM 2113 N N . ILE B 1 116 ? -6.434 -6.25 0.141 1 93.69 116 ILE B N 1
ATOM 2114 C CA . ILE B 1 116 ? -5.297 -7.105 -0.187 1 93.69 116 ILE B CA 1
ATOM 2115 C C . ILE B 1 116 ? -4.125 -6.246 -0.654 1 93.69 116 ILE B C 1
ATOM 2117 O O . ILE B 1 116 ? -2.99 -6.438 -0.208 1 93.69 116 ILE B O 1
ATOM 2121 N N . LEU B 1 117 ? -4.496 -5.324 -1.564 1 93.56 117 LEU B N 1
ATOM 2122 C CA . LEU B 1 117 ? -3.469 -4.438 -2.1 1 93.56 117 LEU B CA 1
ATOM 2123 C C . LEU B 1 117 ? -2.803 -3.641 -0.983 1 93.56 117 LEU B C 1
ATOM 2125 O O . LEU B 1 117 ? -1.575 -3.543 -0.929 1 93.56 117 LEU B O 1
ATOM 2129 N N . SER B 1 118 ? -3.57 -3.111 -0.124 1 90.5 118 SER B N 1
ATOM 2130 C CA . SER B 1 118 ? -3.053 -2.305 0.978 1 90.5 118 SER B CA 1
ATOM 2131 C C . SER B 1 118 ? -2.133 -3.123 1.877 1 90.5 118 SER B C 1
ATOM 2133 O O . SER B 1 118 ? -1.035 -2.678 2.221 1 90.5 118 SER B O 1
ATOM 2135 N N . GLU B 1 119 ? -2.51 -4.277 2.209 1 89.94 119 GLU B N 1
ATOM 2136 C CA . GLU B 1 119 ? -1.722 -5.137 3.086 1 89.94 119 GLU B CA 1
ATOM 2137 C C . GLU B 1 119 ? -0.426 -5.578 2.41 1 89.94 119 GLU B C 1
ATOM 2139 O O . GLU B 1 119 ? 0.645 -5.527 3.02 1 89.94 119 GLU B O 1
ATOM 2144 N N . LEU B 1 120 ? -0.524 -5.973 1.223 1 92.94 120 LEU B N 1
ATOM 2145 C CA . LEU B 1 120 ? 0.638 -6.457 0.484 1 92.94 120 LEU B CA 1
ATOM 2146 C C . LEU B 1 120 ? 1.635 -5.328 0.24 1 92.94 120 LEU B C 1
ATOM 2148 O O . LEU B 1 120 ? 2.844 -5.52 0.392 1 92.94 120 LEU B O 1
ATOM 2152 N N . SER B 1 121 ? 1.118 -4.23 -0.191 1 91 121 SER B N 1
ATOM 2153 C CA . SER B 1 121 ? 1.985 -3.088 -0.457 1 91 121 SER B CA 1
ATOM 2154 C C . SER B 1 121 ? 2.762 -2.68 0.791 1 91 121 SER B C 1
ATOM 2156 O O . SER B 1 121 ? 3.963 -2.41 0.72 1 91 121 SER B O 1
ATOM 2158 N N . ARG B 1 122 ? 2.078 -2.689 1.917 1 88.31 122 ARG B N 1
ATOM 2159 C CA . ARG B 1 122 ? 2.738 -2.354 3.174 1 88.31 122 ARG B CA 1
ATOM 2160 C C . ARG B 1 122 ? 3.85 -3.35 3.494 1 88.31 122 ARG B C 1
ATOM 2162 O O . ARG B 1 122 ? 4.926 -2.959 3.947 1 88.31 122 ARG B O 1
ATOM 2169 N N . LYS B 1 123 ? 3.596 -4.582 3.258 1 90.44 123 LYS B N 1
ATOM 2170 C CA . LYS B 1 123 ? 4.613 -5.605 3.486 1 90.44 123 LYS B CA 1
ATOM 2171 C C . LYS B 1 123 ? 5.793 -5.43 2.535 1 90.44 123 LYS B C 1
ATOM 2173 O O . LYS B 1 123 ? 6.949 -5.57 2.939 1 90.44 123 LYS B O 1
ATOM 2178 N N . LEU B 1 124 ? 5.516 -5.051 1.332 1 93.31 124 LEU B N 1
ATOM 2179 C CA . LEU B 1 124 ? 6.535 -4.945 0.291 1 93.31 124 LEU B CA 1
ATOM 2180 C C . LEU B 1 124 ? 7.379 -3.689 0.483 1 93.31 124 LEU B C 1
ATOM 2182 O O . LEU B 1 124 ? 8.438 -3.545 -0.139 1 93.31 124 LEU B O 1
ATOM 2186 N N . MET B 1 125 ? 6.926 -2.842 1.286 1 89.75 125 MET B N 1
ATOM 2187 C CA . MET B 1 125 ? 7.723 -1.67 1.631 1 89.75 125 MET B CA 1
ATOM 2188 C C . MET B 1 125 ? 8.93 -2.062 2.484 1 89.75 125 MET B C 1
ATOM 2190 O O . MET B 1 125 ? 9.859 -1.275 2.646 1 89.75 125 MET B O 1
ATOM 2194 N N . ASN B 1 126 ? 8.867 -3.238 3.061 1 89.75 126 ASN B N 1
ATOM 2195 C CA . ASN B 1 126 ? 9.953 -3.762 3.889 1 89.75 126 ASN B CA 1
ATOM 2196 C C . ASN B 1 126 ? 11.031 -4.426 3.043 1 89.75 126 ASN B C 1
ATOM 2198 O O . ASN B 1 126 ? 10.781 -5.453 2.406 1 89.75 126 ASN B O 1
ATOM 2202 N N . ASP B 1 127 ? 12.234 -3.941 3.162 1 90.5 127 ASP B N 1
ATOM 2203 C CA . ASP B 1 127 ? 13.344 -4.445 2.359 1 90.5 127 ASP B CA 1
ATOM 2204 C C . ASP B 1 127 ? 13.641 -5.906 2.689 1 90.5 127 ASP B C 1
ATOM 2206 O O . ASP B 1 127 ? 13.914 -6.707 1.794 1 90.5 127 ASP B O 1
ATOM 2210 N N . GLU B 1 128 ? 13.664 -6.172 3.975 1 92.44 128 GLU B N 1
ATOM 2211 C CA . GLU B 1 128 ? 13.961 -7.543 4.383 1 92.44 128 GLU B CA 1
ATOM 2212 C C . GLU B 1 128 ? 12.93 -8.516 3.822 1 92.44 128 GLU B C 1
ATOM 2214 O O . GLU B 1 128 ? 13.273 -9.617 3.387 1 92.44 128 GLU B O 1
ATOM 2219 N N . PHE B 1 129 ? 11.6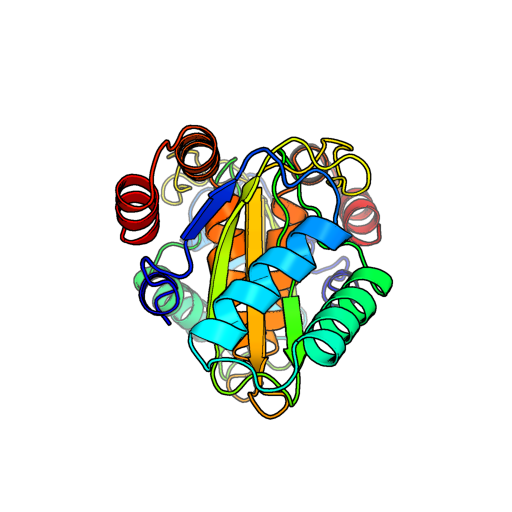64 -8.148 3.836 1 94.19 129 PHE B N 1
ATOM 2220 C CA . PHE B 1 129 ? 10.586 -8.961 3.283 1 94.19 129 PHE B CA 1
ATOM 2221 C C . PHE B 1 129 ? 10.812 -9.227 1.8 1 94.19 129 PHE B C 1
ATOM 2223 O O . PHE B 1 129 ? 10.727 -10.367 1.347 1 94.19 129 PHE B O 1
ATOM 2230 N N . ARG B 1 130 ? 11.203 -8.227 1.02 1 95.31 130 ARG B N 1
ATOM 2231 C CA . ARG B 1 130 ? 11.461 -8.359 -0.41 1 95.31 130 ARG B CA 1
ATOM 2232 C C . ARG B 1 130 ? 12.641 -9.297 -0.67 1 95.31 130 ARG B C 1
ATOM 2234 O O . ARG B 1 130 ? 12.562 -10.172 -1.532 1 95.31 130 ARG B O 1
ATOM 2241 N N . GLU B 1 131 ? 13.656 -9.102 0.095 1 96 131 GLU B N 1
ATOM 2242 C CA . GLU B 1 131 ? 14.867 -9.898 -0.092 1 96 131 GLU B CA 1
ATOM 2243 C C . GLU B 1 131 ? 14.602 -11.375 0.203 1 96 131 GLU B C 1
ATOM 2245 O O . GLU B 1 131 ? 15.078 -12.25 -0.515 1 96 131 GLU B O 1
ATOM 2250 N N . LYS B 1 132 ? 13.82 -11.578 1.253 1 97.12 132 LYS B N 1
ATOM 2251 C CA . LYS B 1 132 ? 13.477 -12.953 1.587 1 97.12 132 LYS B CA 1
ATOM 2252 C C . LYS B 1 132 ? 12.688 -13.617 0.457 1 97.12 132 LYS B C 1
ATOM 2254 O O . LYS B 1 132 ? 12.938 -14.773 0.114 1 97.12 132 LYS B O 1
ATOM 2259 N N . LEU B 1 133 ? 11.805 -12.922 -0.105 1 97.56 133 LEU B N 1
ATOM 2260 C CA . LEU B 1 133 ? 11.016 -13.453 -1.213 1 97.56 133 LEU B CA 1
ATOM 2261 C C . LEU B 1 133 ? 11.906 -13.758 -2.414 1 97.56 133 LEU B C 1
ATOM 2263 O O . LEU B 1 133 ? 11.828 -14.852 -2.988 1 97.56 133 LEU B O 1
ATOM 2267 N N . LYS B 1 134 ? 12.734 -12.875 -2.789 1 97.56 134 LYS B N 1
ATOM 2268 C CA . LYS B 1 134 ? 13.594 -12.992 -3.963 1 97.56 134 LYS B CA 1
ATOM 2269 C C . LYS B 1 134 ? 14.555 -14.172 -3.818 1 97.56 134 LYS B C 1
ATOM 2271 O O . LYS B 1 134 ? 14.875 -14.844 -4.801 1 97.56 134 LYS B O 1
ATOM 2276 N N . ASN B 1 135 ? 14.938 -14.391 -2.623 1 97.38 135 ASN B N 1
ATOM 2277 C CA . ASN B 1 135 ? 15.969 -15.398 -2.391 1 97.38 135 ASN B CA 1
ATOM 2278 C C . ASN B 1 135 ? 15.359 -16.766 -2.059 1 97.38 135 ASN B C 1
ATOM 2280 O O . ASN B 1 135 ? 16.078 -17.75 -1.907 1 97.38 135 ASN B O 1
ATOM 2284 N N . SER B 1 136 ? 14.094 -16.781 -1.924 1 97.5 136 SER B N 1
ATOM 2285 C CA . SER B 1 136 ? 13.422 -18.031 -1.616 1 97.5 136 SER B CA 1
ATOM 2286 C C . SER B 1 136 ? 13.617 -19.047 -2.736 1 97.5 136 SER B C 1
ATOM 2288 O O . SER B 1 136 ? 13.68 -18.688 -3.912 1 97.5 136 SER B O 1
ATOM 2290 N N . LYS B 1 137 ? 13.586 -20.359 -2.291 1 95.44 137 LYS B N 1
ATOM 2291 C CA . LYS B 1 137 ? 13.93 -21.391 -3.266 1 95.44 137 LYS B CA 1
ATOM 2292 C C . LYS B 1 137 ? 12.766 -22.344 -3.492 1 95.44 137 LYS B C 1
ATOM 2294 O O . LYS B 1 137 ? 12.781 -23.141 -4.434 1 95.44 137 LYS B O 1
ATOM 2299 N N . ASN B 1 138 ? 11.836 -22.281 -2.611 1 95.06 138 ASN B N 1
ATOM 2300 C CA . ASN B 1 138 ? 10.719 -23.203 -2.754 1 95.06 138 ASN B CA 1
ATOM 2301 C C . ASN B 1 138 ? 9.453 -22.656 -2.094 1 95.06 138 ASN B C 1
ATOM 2303 O O . ASN B 1 138 ? 9.484 -21.625 -1.431 1 95.06 138 ASN B O 1
ATOM 2307 N N . GLU B 1 139 ? 8.367 -23.422 -2.303 1 94.38 139 GLU B N 1
ATOM 2308 C CA . GLU B 1 139 ? 7.039 -23.016 -1.849 1 94.38 139 GLU B CA 1
ATOM 2309 C C . GLU B 1 139 ? 6.984 -22.922 -0.326 1 94.38 139 GLU B C 1
ATOM 2311 O O . GLU B 1 139 ? 6.344 -22.016 0.221 1 94.38 139 GLU B O 1
ATOM 2316 N N . ASN B 1 140 ? 7.629 -23.797 0.327 1 93.94 140 ASN B N 1
ATOM 2317 C CA . ASN B 1 140 ? 7.605 -23.812 1.786 1 93.94 140 ASN B CA 1
ATOM 2318 C C . ASN B 1 140 ? 8.219 -22.547 2.377 1 93.94 140 ASN B C 1
ATOM 2320 O O . ASN B 1 140 ? 7.711 -22.016 3.363 1 93.94 140 ASN B O 1
ATOM 2324 N N . GLU B 1 141 ? 9.289 -22.109 1.798 1 95.38 141 GLU B N 1
ATOM 2325 C CA . GLU B 1 141 ? 9.93 -20.891 2.256 1 95.38 141 GLU B CA 1
ATOM 2326 C C . GLU B 1 141 ? 9.008 -19.688 2.074 1 95.38 141 GLU B C 1
ATOM 2328 O O . GLU B 1 141 ? 8.883 -18.844 2.969 1 95.38 141 GLU B O 1
ATOM 2333 N N . ILE B 1 142 ? 8.375 -19.672 0.919 1 96.31 142 ILE B N 1
ATOM 2334 C CA . ILE B 1 142 ? 7.457 -18.562 0.64 1 96.31 142 ILE B CA 1
ATOM 2335 C C . ILE B 1 142 ? 6.312 -18.578 1.65 1 96.31 142 ILE B C 1
ATOM 2337 O O . ILE B 1 142 ? 5.945 -17.547 2.197 1 96.31 142 ILE B O 1
ATOM 2341 N N . LYS B 1 143 ? 5.781 -19.719 1.944 1 92.88 143 LYS B N 1
ATOM 2342 C CA . LYS B 1 143 ? 4.695 -19.844 2.912 1 92.88 143 LYS B CA 1
ATOM 2343 C C . LYS B 1 143 ? 5.121 -19.328 4.285 1 92.88 143 LYS B C 1
ATOM 2345 O O . LYS B 1 143 ? 4.352 -18.641 4.961 1 92.88 143 LYS B O 1
ATOM 2350 N N . THR B 1 144 ? 6.305 -19.672 4.652 1 92.69 144 THR B N 1
ATOM 2351 C CA . THR B 1 144 ? 6.84 -19.25 5.941 1 92.69 144 THR B CA 1
ATOM 2352 C C . THR B 1 144 ? 6.965 -17.719 5.996 1 92.69 144 THR B C 1
ATOM 2354 O O . THR B 1 144 ? 6.613 -17.109 7.004 1 92.69 144 THR B O 1
ATOM 2357 N N . ILE B 1 145 ? 7.453 -17.125 4.891 1 94.44 145 ILE B N 1
ATOM 2358 C CA . ILE B 1 145 ? 7.641 -15.672 4.82 1 94.44 145 ILE B CA 1
ATOM 2359 C C . ILE B 1 145 ? 6.289 -14.969 4.93 1 94.44 145 ILE B C 1
ATOM 2361 O O . ILE B 1 145 ? 6.16 -13.969 5.641 1 94.44 145 ILE B O 1
ATOM 2365 N N . LEU B 1 146 ? 5.258 -15.516 4.289 1 92.56 146 LEU B N 1
ATOM 2366 C CA . LEU B 1 146 ? 3.951 -14.867 4.219 1 92.56 146 LEU B CA 1
ATOM 2367 C C . LEU B 1 146 ? 3.178 -15.07 5.516 1 92.56 146 LEU B C 1
ATOM 2369 O O . LEU B 1 146 ? 2.201 -14.367 5.777 1 92.56 146 LEU B O 1
ATOM 2373 N N . SER B 1 147 ? 3.494 -16.109 6.301 1 86.25 147 SER B N 1
ATOM 2374 C CA . SER B 1 147 ? 2.795 -16.422 7.543 1 86.25 147 SER B CA 1
ATOM 2375 C C . SER B 1 147 ? 3.314 -15.57 8.695 1 86.25 147 SER B C 1
ATOM 2377 O O . SER B 1 147 ? 2.764 -15.609 9.797 1 86.25 147 SER B O 1
ATOM 2379 N N . ASN B 1 148 ? 4.371 -14.797 8.492 1 76.88 148 ASN B N 1
ATOM 2380 C CA . ASN B 1 148 ? 4.945 -13.945 9.531 1 76.88 148 ASN B CA 1
ATOM 2381 C C . ASN B 1 148 ? 4.457 -12.508 9.406 1 76.88 148 ASN B C 1
ATOM 2383 O O . ASN B 1 148 ? 4.266 -12 8.297 1 76.88 148 ASN B O 1
#

Solvent-accessible surface area (backbone atoms only — not comparable to full-atom values): 15262 Å² total; per-residue (Å²): 135,63,70,46,78,40,44,55,72,84,33,44,44,81,43,63,81,33,38,34,58,66,50,46,45,50,54,52,32,50,50,31,44,77,72,63,45,35,79,38,52,71,60,46,44,48,37,35,49,56,42,41,68,75,51,73,42,34,34,47,91,20,29,28,49,50,40,29,68,27,83,38,26,73,52,69,41,40,34,40,36,44,38,20,68,18,77,77,40,49,13,80,74,66,32,50,23,34,34,34,41,38,37,40,21,22,56,82,57,78,56,54,62,39,53,51,45,31,54,50,36,54,49,60,46,31,65,69,56,46,52,51,60,72,67,46,85,49,56,68,53,48,52,55,60,54,70,101,135,63,68,46,79,41,44,56,71,85,32,44,43,81,43,63,80,33,38,34,59,66,48,46,47,49,54,51,32,51,51,33,44,76,72,61,45,35,80,38,51,71,60,46,43,48,36,35,48,57,44,42,68,75,50,71,43,34,32,45,92,18,28,27,49,49,41,30,68,27,83,38,26,74,52,70,40,39,33,40,35,43,38,21,67,17,77,77,41,49,13,80,75,67,33,50,24,33,34,35,42,36,37,39,24,23,56,82,57,78,58,54,62,38,53,50,47,30,54,49,35,55,50,59,46,32,64,68,56,46,51,50,58,73,67,46,86,48,55,67,52,47,52,54,59,52,69,102

InterPro domains:
  IPR002178 PTS EIIA type-2 domain [PF00359] (6-148)
  IPR002178 PTS EIIA type-2 domain [PS51094] (5-148)
  IPR002178 PTS EIIA type-2 domain [cd00211] (7-146)
  IPR004715 Phosphotransferase system, IIA component fructose subfamily [TIGR00848] (6-133)
  IPR016152 Phosphotransferase/anion transporter [G3DSA:3.40.930.10] (1-148)
  IPR016152 Phosphotransferase/anion transporter [SSF55804] (1-148)
  IPR051541 PTS System Sugar Transport and Nitrogen Regulation [PTHR47738] (1-147)

Secondary structure (DSSP, 8-state):
--GGGG--GGGEEEETT--SHHHHHHHHHHHHHHHTSBS-HHHHHHHHHHHHHHS--B-STTEE--EEEETTB-S-EEEEEEEEEEEEEE-TTSPEEEEEEEEEEETT--SHHHHHHHHHHHHHT-HHHHHHHHH--SHHHHHHHHT-/--GGGG--GGGEEEETT--SHHHHHHHHHHHHHHHTSBS-HHHHHHHHHHHHHHS--B-STTEE--EEEETTB-S-EEEEEEEEEEEEEE-TTSPEEEEEEEEEEETT--SHHHHHHHHHHHHHT-HHHHHHHHH--SHHHHHHHHT-

Sequence (296 aa):
MNISNLINEDRIIFDNRIQTKQLLFEKVAEVLVKEGSITNSKKFIRDLYNREEETSTGIEAGFGIPHAKSKYVKEPLIVFVHSGIIIDYFGLDDSPIECSFIIGVPKKATDVHLQILSELSRKLMNDEFREKLKNSKNENEIKTILSNMNISNLINEDRIIFDNRIQTKQLLFEKVAEVLVKEGSITNSKKFIRDLYNREEETSTGIEAGFGIPHAKSKYVKEPLIVFVHSGIIIDYFGLDDSPIECSFIIGVPKKATDVHLQILSELSRKLMNDEFREKLKNSKNENEIKTILSN

Radius of gyration: 19.8 Å; Cα contacts (8 Å, |Δi|>4): 580; chains: 2; bounding box: 36×52×43 Å

Foldseek 3Di:
DQQLVQDDLLLEEEEAVQAAPVSVLQVNLVSCVVVVQFQDSVQVSVQLVVVCVVDHQAAPDQEGEGEGAEQRGDAKHKHKYQYHFHPHHAHPVRGTHRIYIYIYHHNPDPCVVVVSVVVVVVQCVDPVLVVQSNPDDGSVSVSVSSVD/DQLLVQDDLLLEEEEAVQAAPVSVLQVNLVSCVVVVQFQDSVVVSVQLVVVCVVDHQAAPDQEGEGEGAEQRGDAKHKHKYQYHFHPPHAHPVRGTHRIYIYIYHHNPDPCVVVVSVVVVVVQVVDPVLSVQSNPDDGSVSVSVSSVD